Protein AF-A0AAV4FEW7-F1 (afdb_monomer_lite)

Radius of gyration: 31.4 Å; chains: 1; bounding box: 86×65×69 Å

pLDDT: mean 71.19, std 18.08, range [32.84, 97.75]

InterPro domains:
  IPR006202 Neurotransmitter-gated ion-channel ligand-binding domain [PF02931] (36-96)
  IPR036734 Neurotransmitter-gated ion-channel ligand-binding domain superfamily [G3DSA:2.70.170.10] (28-107)
  IPR036734 Neurotransmitter-gated ion-channel ligand-binding domain superfamily [SSF63712] (34-97)

Sequence (190 aa):
MTLIGQSPLVTVSCVVAVILLTAPQPGRAGTYQNATSLLDTLLTRSGYNAQVRPLLNQDDTLYVLLMFQLLSIVEVNDVTQSFTCNGFMVILWQDQVRCSGSSSSSSSSSSSRVVVVVIAVIVVVVLVVVVVVVVVVVVVGGGGGVVVIVVVVVVVVVLVVAVVVVVVVVVVVVVVAAVIILAVVVGGGK

Structure (mmCIF, N/CA/C/O backbone):
data_AF-A0AAV4FEW7-F1
#
_entry.id   AF-A0AAV4FEW7-F1
#
loop_
_atom_site.group_PDB
_atom_site.id
_atom_site.type_symbol
_atom_site.label_atom_id
_atom_site.label_alt_id
_atom_site.label_comp_id
_atom_site.label_asym_id
_atom_site.label_entity_id
_atom_site.label_seq_id
_atom_site.pdbx_PDB_ins_code
_atom_site.Cartn_x
_atom_site.Cartn_y
_atom_site.Cartn_z
_atom_site.occupancy
_atom_site.B_iso_or_equiv
_atom_site.auth_seq_id
_atom_site.auth_comp_id
_atom_site.auth_asym_id
_atom_site.auth_atom_id
_atom_site.pdbx_PDB_model_num
ATOM 1 N N . MET A 1 1 ? 25.446 -41.266 5.906 1.00 41.16 1 MET A N 1
ATOM 2 C CA . MET A 1 1 ? 24.793 -40.041 5.397 1.00 41.16 1 MET A CA 1
ATOM 3 C C . MET A 1 1 ? 25.842 -38.948 5.338 1.00 41.16 1 MET A C 1
ATOM 5 O O . MET A 1 1 ? 26.154 -38.333 6.346 1.00 41.16 1 MET A O 1
ATOM 9 N N . THR A 1 2 ? 26.486 -38.821 4.186 1.00 38.06 2 THR A N 1
ATOM 10 C CA . THR A 1 2 ? 27.597 -37.903 3.930 1.00 38.06 2 THR A CA 1
ATOM 11 C C . THR A 1 2 ? 27.022 -36.555 3.510 1.00 38.06 2 THR A C 1
ATOM 13 O O . THR A 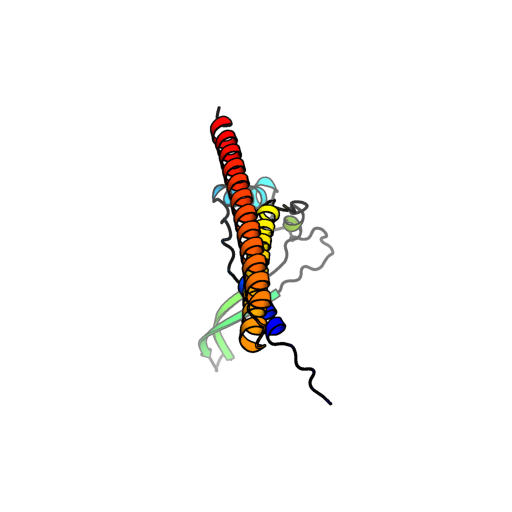1 2 ? 26.361 -36.457 2.480 1.00 38.06 2 THR A O 1
ATOM 16 N N . LEU A 1 3 ? 27.240 -35.528 4.333 1.00 43.75 3 LEU A N 1
ATOM 17 C CA . LEU A 1 3 ? 26.962 -34.137 3.986 1.00 43.75 3 LEU A CA 1
ATOM 18 C C . LEU A 1 3 ? 27.826 -33.767 2.775 1.00 43.75 3 LEU A C 1
ATOM 20 O O . LEU A 1 3 ? 29.051 -33.721 2.867 1.00 43.75 3 LEU A O 1
ATOM 24 N N . ILE A 1 4 ? 27.178 -33.566 1.629 1.00 48.66 4 ILE A N 1
ATOM 25 C CA . ILE A 1 4 ? 27.801 -33.072 0.401 1.00 48.66 4 ILE A CA 1
ATOM 26 C C . ILE A 1 4 ? 28.358 -31.680 0.709 1.00 48.66 4 ILE A C 1
ATOM 28 O O . ILE A 1 4 ? 27.603 -30.741 0.960 1.00 48.66 4 ILE A O 1
ATOM 32 N N . GLY A 1 5 ? 29.687 -31.568 0.725 1.00 50.75 5 GLY A N 1
ATOM 33 C CA . GLY A 1 5 ? 30.396 -30.308 0.893 1.00 50.75 5 GLY A CA 1
ATOM 34 C C . GLY A 1 5 ? 30.084 -29.377 -0.271 1.00 50.75 5 GLY A C 1
ATOM 35 O O . GLY A 1 5 ? 30.618 -29.541 -1.367 1.00 50.75 5 GLY A O 1
ATOM 36 N N . GLN A 1 6 ? 29.207 -28.400 -0.042 1.00 48.31 6 GLN A N 1
ATOM 37 C CA . GLN A 1 6 ? 29.047 -27.291 -0.969 1.00 48.31 6 GLN A CA 1
ATOM 38 C C . GLN A 1 6 ? 30.347 -26.487 -0.980 1.00 48.31 6 GLN A C 1
ATOM 40 O O . GLN A 1 6 ? 30.828 -26.031 0.057 1.00 48.31 6 GLN A O 1
ATOM 45 N N . SER A 1 7 ? 30.943 -26.353 -2.165 1.00 55.09 7 SER A N 1
ATOM 46 C CA . SER A 1 7 ? 32.153 -25.564 -2.373 1.00 55.09 7 SER A CA 1
ATOM 47 C C . SER A 1 7 ? 31.940 -24.128 -1.869 1.00 55.09 7 SER A C 1
ATOM 49 O O . SER A 1 7 ? 30.910 -23.537 -2.209 1.00 55.09 7 SER A O 1
ATOM 51 N N . PRO A 1 8 ? 32.903 -23.526 -1.145 1.00 55.97 8 PRO A N 1
ATOM 52 C CA . PRO A 1 8 ? 32.756 -22.202 -0.525 1.00 55.97 8 PRO A CA 1
ATOM 53 C C . PRO A 1 8 ? 32.402 -21.090 -1.528 1.00 55.97 8 PRO A C 1
ATOM 55 O O . PRO A 1 8 ? 31.798 -20.087 -1.162 1.00 55.97 8 PRO A O 1
ATOM 58 N N . LEU A 1 9 ? 32.707 -21.295 -2.812 1.00 49.81 9 LEU A N 1
ATOM 59 C CA . LEU A 1 9 ? 32.370 -20.385 -3.908 1.00 49.81 9 LEU A CA 1
ATOM 60 C C . LEU A 1 9 ? 30.858 -20.256 -4.160 1.00 49.81 9 LEU A C 1
ATOM 62 O O . LEU A 1 9 ? 30.388 -19.165 -4.476 1.00 49.81 9 LEU A O 1
ATOM 66 N N . VAL A 1 10 ? 30.086 -21.335 -3.988 1.00 54.25 10 VAL A N 1
ATOM 67 C CA . VAL A 1 10 ? 28.624 -21.313 -4.187 1.00 54.25 10 VAL A CA 1
ATOM 68 C C . VAL A 1 10 ? 27.961 -20.518 -3.066 1.00 54.25 10 VAL A C 1
ATOM 70 O O . VAL A 1 10 ? 27.115 -19.667 -3.328 1.00 54.25 10 VAL A O 1
ATOM 73 N N . THR A 1 11 ? 28.419 -20.705 -1.828 1.00 54.38 11 THR A N 1
ATOM 74 C CA . THR A 1 11 ? 27.907 -19.974 -0.665 1.00 54.38 11 THR A CA 1
ATOM 75 C C . THR A 1 11 ? 28.191 -18.476 -0.772 1.00 54.38 11 THR A C 1
ATOM 77 O O . THR A 1 11 ? 27.298 -17.666 -0.537 1.00 54.38 11 THR A O 1
ATOM 80 N N . VAL A 1 12 ? 29.398 -18.087 -1.200 1.00 56.03 12 VAL A N 1
ATOM 81 C CA . VAL A 1 12 ? 29.749 -16.669 -1.404 1.00 56.03 12 VAL A CA 1
ATOM 82 C C . VAL A 1 12 ? 28.927 -16.049 -2.540 1.00 56.03 12 VAL A C 1
ATOM 84 O O . VAL A 1 12 ? 28.421 -14.938 -2.388 1.00 56.03 12 VAL A O 1
ATOM 87 N N . SER A 1 13 ? 28.722 -16.772 -3.647 1.00 52.69 13 SER A N 1
ATOM 88 C CA . SER A 1 13 ? 27.898 -16.301 -4.769 1.00 52.69 13 SER A CA 1
ATOM 89 C C . SER A 1 13 ? 26.437 -16.070 -4.361 1.00 52.69 13 SER A C 1
ATOM 91 O O . SER A 1 13 ? 25.874 -15.019 -4.675 1.00 52.69 13 SER A O 1
ATOM 93 N N . CYS A 1 14 ? 25.845 -16.996 -3.598 1.00 50.97 14 CYS A N 1
ATOM 94 C CA . CYS A 1 14 ? 24.481 -16.850 -3.093 1.00 50.97 14 CYS A CA 1
ATOM 95 C C . CYS A 1 14 ? 24.344 -15.666 -2.126 1.00 50.97 14 CYS A C 1
ATOM 97 O O . CYS A 1 14 ? 23.388 -14.903 -2.236 1.00 50.97 14 CYS A O 1
ATOM 99 N N . VAL A 1 15 ? 25.306 -15.465 -1.220 1.00 53.97 15 VAL A N 1
ATOM 100 C CA . VAL A 1 15 ? 25.264 -14.356 -0.249 1.00 53.97 15 VAL A CA 1
ATOM 101 C C . VAL A 1 15 ? 25.373 -12.995 -0.946 1.00 53.97 15 VAL A C 1
ATOM 103 O O . VAL A 1 15 ? 24.609 -12.086 -0.629 1.00 53.97 15 VAL A O 1
ATOM 106 N N . VAL A 1 16 ? 26.243 -12.855 -1.951 1.00 58.56 16 VAL A N 1
ATOM 107 C CA . VAL A 1 16 ? 26.376 -11.607 -2.728 1.00 58.56 16 VAL A CA 1
ATOM 108 C C . VAL A 1 16 ? 25.113 -11.308 -3.548 1.00 58.56 16 VAL A C 1
ATOM 110 O O . VAL A 1 16 ? 24.673 -10.158 -3.595 1.00 58.56 16 VAL A O 1
ATOM 113 N N . ALA A 1 17 ? 24.491 -12.328 -4.150 1.00 56.34 17 ALA A N 1
ATOM 114 C CA . ALA A 1 17 ? 23.248 -12.168 -4.908 1.00 56.34 17 ALA A CA 1
ATOM 115 C C . ALA A 1 17 ? 22.077 -11.712 -4.020 1.00 56.34 17 ALA A C 1
ATOM 117 O O . ALA A 1 17 ? 21.317 -10.828 -4.413 1.00 56.34 17 ALA A O 1
ATOM 118 N N . VAL A 1 18 ? 21.963 -12.262 -2.806 1.00 58.09 18 VAL A N 1
ATOM 119 C CA . VAL A 1 18 ? 20.934 -11.859 -1.835 1.00 58.09 18 VAL A CA 1
ATOM 120 C C . VAL A 1 18 ? 21.145 -10.407 -1.394 1.00 58.09 18 VAL A C 1
ATOM 122 O O . VAL A 1 18 ? 20.192 -9.633 -1.410 1.00 58.09 18 VAL A O 1
ATOM 125 N N . ILE A 1 19 ? 22.385 -9.997 -1.102 1.00 55.28 19 ILE A N 1
ATOM 126 C CA . ILE A 1 19 ? 22.697 -8.620 -0.679 1.00 55.28 19 ILE A CA 1
ATOM 127 C C . ILE A 1 19 ? 22.342 -7.597 -1.774 1.00 55.28 19 ILE A C 1
ATOM 129 O O . ILE A 1 19 ? 21.734 -6.569 -1.475 1.00 55.28 19 ILE A O 1
ATOM 133 N N . LEU A 1 20 ? 22.648 -7.889 -3.045 1.00 53.94 20 LEU A N 1
ATOM 134 C CA . LEU A 1 20 ? 22.347 -6.995 -4.174 1.00 53.94 20 LEU A CA 1
ATOM 135 C C . LEU A 1 20 ? 20.850 -6.922 -4.515 1.00 53.94 20 LEU A C 1
ATOM 137 O O . LEU A 1 20 ? 20.385 -5.873 -4.958 1.00 53.94 20 LEU A O 1
ATOM 141 N N . LEU A 1 21 ? 20.089 -7.995 -4.284 1.00 54.00 21 LEU A N 1
ATOM 142 C CA . LEU A 1 21 ? 18.631 -8.014 -4.475 1.00 54.00 21 LEU A CA 1
ATOM 143 C C . LEU A 1 21 ? 17.871 -7.307 -3.344 1.00 54.00 21 LEU A C 1
ATOM 145 O O . LEU A 1 21 ? 16.757 -6.838 -3.561 1.00 54.00 21 LEU A O 1
ATOM 149 N N . THR A 1 22 ? 18.468 -7.205 -2.154 1.00 51.12 22 THR A N 1
ATOM 150 C CA . THR A 1 22 ? 17.888 -6.479 -1.010 1.00 51.12 22 THR A CA 1
ATOM 151 C C . THR A 1 22 ? 18.305 -5.013 -0.928 1.00 51.12 22 THR A C 1
ATOM 153 O O . THR A 1 22 ? 17.846 -4.299 -0.037 1.00 51.12 22 THR A O 1
ATOM 156 N N . ALA A 1 23 ? 19.171 -4.541 -1.832 1.00 58.19 23 ALA A N 1
ATOM 157 C CA . ALA A 1 23 ? 19.574 -3.143 -1.845 1.00 58.19 23 ALA A CA 1
ATOM 158 C C . ALA A 1 23 ? 18.352 -2.262 -2.178 1.00 58.19 23 ALA A C 1
ATOM 160 O O . ALA A 1 23 ? 17.722 -2.466 -3.222 1.00 58.19 23 ALA A O 1
ATOM 161 N N . PRO A 1 24 ? 17.992 -1.290 -1.319 1.00 55.41 24 PRO A N 1
ATOM 162 C CA . PRO A 1 24 ? 16.843 -0.429 -1.557 1.00 55.41 24 PRO A CA 1
ATOM 163 C C . PRO A 1 24 ? 17.063 0.346 -2.856 1.00 55.41 24 PRO A C 1
ATOM 165 O O . PRO A 1 24 ? 17.982 1.158 -2.967 1.00 55.41 24 PRO A O 1
ATOM 168 N N . GLN A 1 25 ? 16.235 0.075 -3.866 1.00 61.53 25 GLN A N 1
ATOM 169 C CA . GLN A 1 25 ? 16.300 0.828 -5.112 1.00 61.53 25 GLN A CA 1
ATOM 170 C C . GLN A 1 25 ? 15.731 2.231 -4.877 1.00 61.53 25 GLN A C 1
ATOM 172 O O . GLN A 1 25 ? 14.689 2.356 -4.228 1.00 61.53 25 GLN A O 1
ATOM 177 N N . PRO A 1 26 ? 16.373 3.294 -5.393 1.00 58.69 26 PRO A N 1
ATOM 178 C CA . PRO A 1 26 ? 15.820 4.636 -5.312 1.00 58.69 26 PRO A CA 1
ATOM 179 C C . PRO A 1 26 ? 14.518 4.687 -6.120 1.00 58.69 26 PRO A C 1
ATOM 181 O O . PRO A 1 26 ? 14.518 4.792 -7.347 1.00 58.69 26 PRO A O 1
ATOM 184 N N . GLY A 1 27 ? 13.391 4.581 -5.419 1.00 61.84 27 GLY A N 1
ATOM 185 C CA . GLY A 1 27 ? 12.069 4.785 -5.989 1.00 61.84 27 GLY A CA 1
ATOM 186 C C . GLY A 1 27 ? 11.891 6.259 -6.334 1.00 61.84 27 GLY A C 1
ATOM 187 O O . GLY A 1 27 ? 12.059 7.133 -5.484 1.00 61.84 27 GLY A O 1
ATOM 188 N N . ARG A 1 28 ? 11.560 6.558 -7.590 1.00 72.62 28 ARG A N 1
ATOM 189 C CA . ARG A 1 28 ? 11.234 7.923 -8.005 1.00 72.62 28 ARG A CA 1
ATOM 190 C C . ARG A 1 28 ? 9.828 8.250 -7.500 1.00 72.62 28 ARG A C 1
ATOM 192 O O . ARG A 1 28 ? 8.868 7.604 -7.910 1.00 72.62 28 ARG A O 1
ATOM 199 N N . ALA A 1 29 ? 9.713 9.222 -6.600 1.00 77.56 29 ALA A N 1
ATOM 200 C CA . ALA A 1 29 ? 8.417 9.672 -6.104 1.00 77.56 29 ALA A CA 1
ATOM 201 C C . ALA A 1 29 ? 7.559 10.250 -7.248 1.00 77.56 29 ALA A C 1
ATOM 203 O O . ALA A 1 29 ? 8.082 10.860 -8.185 1.00 77.56 29 ALA A O 1
ATOM 204 N N . GLY A 1 30 ? 6.239 10.059 -7.166 1.00 78.62 30 GLY A N 1
ATOM 205 C CA . GLY A 1 30 ? 5.287 10.712 -8.066 1.00 78.62 30 GLY A CA 1
ATOM 206 C C . GLY A 1 30 ? 5.271 12.231 -7.864 1.00 78.62 30 GLY A C 1
ATOM 207 O O . GLY A 1 30 ? 5.577 12.727 -6.780 1.00 78.62 30 GLY A O 1
ATOM 208 N N . THR A 1 31 ? 4.921 12.986 -8.907 1.00 92.69 31 THR A N 1
ATOM 209 C CA . THR A 1 31 ? 4.758 14.443 -8.806 1.00 92.69 31 THR A CA 1
ATOM 210 C C . THR A 1 31 ? 3.425 14.796 -8.148 1.00 92.69 31 THR A C 1
ATOM 212 O O . THR A 1 31 ? 2.440 14.064 -8.272 1.00 92.69 31 THR A O 1
ATOM 215 N N . TYR A 1 32 ? 3.368 15.956 -7.490 1.00 91.81 32 TYR A N 1
ATOM 216 C CA . TYR A 1 32 ? 2.134 16.476 -6.896 1.00 91.81 32 TYR A CA 1
ATOM 217 C C . TYR A 1 32 ? 1.007 16.600 -7.932 1.00 91.81 32 TYR A C 1
ATOM 219 O O . TYR A 1 32 ? -0.120 16.191 -7.680 1.00 91.81 32 TYR A O 1
ATOM 227 N N . GLN A 1 33 ? 1.327 17.079 -9.137 1.00 93.00 33 GLN A N 1
ATOM 228 C CA . GLN A 1 33 ? 0.369 17.225 -10.233 1.00 93.00 33 GLN A CA 1
ATOM 229 C C . GLN A 1 33 ? -0.268 15.887 -10.628 1.00 93.00 33 GLN A C 1
ATOM 231 O O . GLN A 1 33 ? -1.466 15.852 -10.901 1.00 93.00 33 GLN A O 1
ATOM 236 N N . ASN A 1 34 ? 0.501 14.792 -10.612 1.00 89.44 34 ASN A N 1
ATOM 237 C CA . ASN A 1 34 ? -0.020 13.458 -10.905 1.00 89.44 34 ASN A CA 1
ATOM 238 C C . ASN A 1 34 ? -0.937 12.944 -9.789 1.00 89.44 34 ASN A C 1
ATOM 240 O O . ASN A 1 34 ? -1.949 12.309 -10.072 1.00 89.44 34 ASN A O 1
ATOM 244 N N . ALA A 1 35 ? -0.612 13.224 -8.524 1.00 88.81 35 ALA A N 1
ATOM 245 C CA . ALA A 1 35 ? -1.479 12.858 -7.405 1.00 88.81 35 ALA A CA 1
ATOM 246 C C . ALA A 1 35 ? -2.810 13.628 -7.455 1.00 88.81 35 ALA A C 1
ATOM 248 O O . ALA A 1 35 ? -3.876 13.034 -7.303 1.00 88.81 35 ALA A O 1
ATOM 249 N N . THR A 1 36 ? -2.758 14.932 -7.740 1.00 93.00 36 THR A N 1
ATOM 250 C CA . THR A 1 36 ? -3.949 15.783 -7.852 1.00 93.00 36 THR A CA 1
ATOM 251 C C . THR A 1 36 ? -4.819 15.393 -9.043 1.00 93.00 36 THR A C 1
ATOM 253 O O . THR A 1 36 ? -6.039 15.321 -8.907 1.00 93.00 36 THR A O 1
ATOM 256 N N . SER A 1 37 ? -4.222 15.095 -10.202 1.00 91.25 37 SER A N 1
ATOM 257 C CA . SER A 1 37 ? -4.984 14.668 -11.381 1.00 91.25 37 SER A CA 1
ATOM 258 C C . SER A 1 37 ? -5.634 13.299 -11.184 1.00 91.25 37 SER A C 1
ATOM 260 O O . SER A 1 37 ? -6.777 13.104 -11.604 1.00 91.25 37 SER A O 1
ATOM 262 N N . LEU A 1 38 ? -4.955 12.373 -10.498 1.00 88.19 38 LEU A N 1
ATOM 263 C CA . LEU A 1 38 ? -5.524 11.082 -10.124 1.00 88.19 38 LEU A CA 1
ATOM 264 C C . LEU A 1 38 ? -6.715 11.271 -9.180 1.00 88.19 38 LEU A C 1
ATOM 266 O O . LEU A 1 38 ? -7.782 10.717 -9.432 1.00 88.19 38 LEU A O 1
ATOM 270 N N . LEU A 1 39 ? -6.563 12.086 -8.134 1.00 90.25 39 LEU A N 1
ATOM 271 C CA . LEU A 1 39 ? -7.637 12.357 -7.180 1.00 90.25 39 LEU A CA 1
ATOM 272 C C . LEU A 1 39 ? -8.863 12.987 -7.859 1.00 90.25 39 LEU A C 1
ATOM 274 O O . LEU A 1 39 ? -9.978 12.516 -7.642 1.00 90.25 39 LEU A O 1
ATOM 278 N N . ASP A 1 40 ? -8.662 13.995 -8.714 1.00 91.62 40 ASP A N 1
ATOM 279 C CA . ASP A 1 40 ? -9.745 14.655 -9.461 1.00 91.62 40 ASP A CA 1
ATOM 280 C C . ASP A 1 40 ? -10.459 13.683 -10.411 1.00 91.62 40 ASP A C 1
ATOM 282 O O . ASP A 1 40 ? -11.689 13.657 -10.507 1.00 91.62 40 ASP A O 1
ATOM 286 N N . THR A 1 41 ? -9.689 12.824 -11.081 1.00 88.62 41 THR A N 1
ATOM 287 C CA . THR A 1 41 ? -10.241 11.799 -11.973 1.00 88.62 41 THR A CA 1
ATOM 288 C C . THR A 1 41 ? -11.087 10.795 -11.195 1.00 88.62 41 THR A C 1
ATOM 290 O O . THR A 1 41 ? -12.202 10.463 -11.606 1.00 88.62 41 THR A O 1
ATOM 293 N N . LEU A 1 42 ? -10.582 10.331 -10.051 1.00 87.00 42 LEU A N 1
ATOM 294 C CA . LEU A 1 42 ? -11.248 9.315 -9.253 1.00 87.00 42 LEU A CA 1
ATOM 295 C C . LEU A 1 42 ? -12.461 9.867 -8.509 1.00 87.00 42 LEU A C 1
ATOM 297 O O . LEU A 1 42 ? -13.475 9.189 -8.511 1.00 87.00 42 LEU A O 1
ATOM 301 N N . LEU A 1 43 ? -12.422 11.054 -7.909 1.00 87.31 43 LEU A N 1
ATOM 302 C CA . LEU A 1 43 ? -13.537 11.537 -7.083 1.00 87.31 43 LEU A CA 1
ATOM 303 C C . LEU A 1 43 ? -14.532 12.408 -7.854 1.00 87.31 43 LEU A C 1
ATOM 305 O O . LEU A 1 43 ? -15.737 12.229 -7.690 1.00 87.31 43 LEU A O 1
ATOM 309 N N . THR A 1 44 ? -14.049 13.307 -8.711 1.00 85.69 44 THR A N 1
ATOM 310 C CA . THR A 1 44 ? -14.896 14.306 -9.376 1.00 85.69 44 THR A CA 1
ATOM 311 C C . THR A 1 44 ? -15.393 13.802 -10.726 1.00 85.69 44 THR A C 1
ATOM 313 O O . THR A 1 44 ? -16.596 13.722 -10.967 1.00 85.69 44 THR A O 1
ATOM 316 N N . ARG A 1 45 ? -14.473 13.433 -11.626 1.00 81.56 45 ARG A N 1
ATOM 317 C CA . ARG A 1 45 ? -14.814 13.171 -13.038 1.00 81.56 45 ARG A CA 1
ATOM 318 C C . ARG A 1 45 ? -15.516 11.843 -13.264 1.00 81.56 45 ARG A C 1
ATOM 320 O O . ARG A 1 45 ? -16.312 11.736 -14.188 1.00 81.56 45 ARG A O 1
ATOM 327 N N . SER A 1 46 ? -15.230 10.844 -12.432 1.00 80.81 46 SER A N 1
ATOM 328 C CA . SER A 1 46 ? -15.890 9.537 -12.529 1.00 80.81 46 SER A CA 1
ATOM 329 C C . SER A 1 46 ? -17.333 9.534 -12.007 1.00 80.81 46 SER A C 1
ATOM 331 O O . SER A 1 46 ? -18.013 8.523 -12.145 1.00 80.81 46 SER A O 1
ATOM 333 N N . GLY A 1 47 ? -17.806 10.639 -11.410 1.00 85.50 47 GLY A N 1
ATOM 334 C CA . GLY A 1 47 ? -19.148 10.716 -10.831 1.00 85.50 47 GLY A CA 1
ATOM 335 C C . GLY A 1 47 ? -19.306 9.825 -9.600 1.00 85.50 47 GLY A C 1
ATOM 336 O O . GLY A 1 47 ? -20.302 9.116 -9.475 1.00 85.50 47 GLY A O 1
ATOM 337 N N . TYR A 1 48 ? -18.313 9.817 -8.702 1.00 88.19 48 TYR A N 1
ATOM 338 C CA . TYR A 1 48 ? -18.387 8.982 -7.509 1.00 88.19 48 TYR A CA 1
ATOM 339 C C . TYR A 1 48 ? -19.595 9.329 -6.649 1.00 88.19 48 TYR A C 1
ATOM 341 O O . TYR A 1 48 ? -19.767 10.482 -6.258 1.00 88.19 48 TYR A O 1
ATOM 349 N N . ASN A 1 49 ? -20.357 8.315 -6.251 1.00 91.25 49 ASN A N 1
ATOM 350 C CA . ASN A 1 49 ? -21.385 8.477 -5.242 1.00 91.25 49 ASN A CA 1
ATOM 351 C C . ASN A 1 49 ? -21.035 7.655 -3.999 1.00 91.25 49 ASN A C 1
ATOM 353 O O . ASN A 1 49 ? -21.173 6.436 -3.997 1.00 91.25 49 ASN A O 1
ATOM 357 N N . ALA A 1 50 ? -20.616 8.338 -2.932 1.00 90.31 50 ALA A N 1
ATOM 358 C CA . ALA A 1 50 ? -20.264 7.710 -1.659 1.00 90.31 50 ALA A CA 1
ATOM 359 C C . ALA A 1 50 ? -21.462 7.072 -0.927 1.00 90.31 50 ALA A C 1
ATOM 361 O O . ALA A 1 50 ? -21.264 6.328 0.029 1.00 90.31 50 ALA A O 1
ATOM 362 N N . GLN A 1 51 ? -22.697 7.359 -1.352 1.00 93.38 51 GLN A N 1
ATOM 363 C CA . GLN A 1 51 ? -23.909 6.742 -0.804 1.00 93.38 51 GLN A CA 1
ATOM 364 C C . GLN A 1 51 ? -24.240 5.403 -1.473 1.00 93.38 51 GLN A C 1
ATOM 366 O O . GLN A 1 51 ? -25.079 4.658 -0.971 1.00 93.38 51 GLN A O 1
ATOM 371 N N . VAL A 1 52 ? -23.606 5.098 -2.609 1.00 91.56 52 VAL A N 1
ATOM 372 C CA . VAL A 1 52 ? -23.828 3.856 -3.348 1.00 91.56 52 VAL A CA 1
ATOM 373 C C . VAL A 1 52 ? -22.753 2.849 -2.967 1.00 91.56 52 VAL A C 1
ATOM 375 O O . VAL A 1 52 ? -21.570 3.171 -2.865 1.00 91.56 52 VAL A O 1
ATOM 378 N N . ARG A 1 53 ? -23.169 1.599 -2.764 1.00 92.75 53 ARG A N 1
ATOM 379 C CA . ARG A 1 53 ? -22.265 0.501 -2.429 1.00 92.75 53 ARG A CA 1
ATOM 380 C C . ARG A 1 53 ? -21.262 0.262 -3.571 1.00 92.75 53 ARG A C 1
ATOM 382 O O . ARG A 1 53 ? -21.701 0.071 -4.708 1.00 92.75 53 ARG A O 1
ATOM 389 N N . PRO A 1 54 ? -19.946 0.198 -3.289 1.00 91.50 54 PRO A N 1
ATOM 390 C CA . PRO A 1 54 ? -18.893 0.178 -4.308 1.00 91.50 54 PRO A CA 1
ATOM 391 C C . PRO A 1 54 ? -18.641 -1.224 -4.899 1.00 91.50 54 PRO A C 1
ATOM 393 O O . PRO A 1 54 ? -17.505 -1.700 -4.972 1.00 91.50 54 PRO A O 1
ATOM 396 N N . LEU A 1 55 ? -19.712 -1.900 -5.316 1.00 91.69 55 LEU A N 1
ATOM 397 C CA . LEU A 1 55 ? -19.671 -3.161 -6.054 1.00 91.69 55 LEU A CA 1
ATOM 398 C C . LEU A 1 55 ? -20.217 -2.949 -7.465 1.00 91.69 55 LEU A C 1
ATOM 400 O O . LEU A 1 55 ? -21.170 -2.192 -7.661 1.00 91.69 55 LEU A O 1
ATOM 404 N N . LEU A 1 56 ? -19.633 -3.643 -8.442 1.00 90.38 56 LEU A N 1
ATOM 405 C CA . LEU A 1 56 ? -20.154 -3.630 -9.813 1.00 90.38 56 LEU A CA 1
ATOM 406 C C . LEU A 1 56 ? -21.498 -4.367 -9.897 1.00 90.38 56 LEU A C 1
ATOM 408 O O . LEU A 1 56 ? -22.405 -3.911 -10.587 1.00 90.38 56 LEU A O 1
ATOM 412 N N . ASN A 1 57 ? -21.630 -5.467 -9.153 1.00 92.06 57 ASN A N 1
ATOM 413 C CA . ASN A 1 57 ? -22.875 -6.200 -8.974 1.00 92.06 57 ASN A CA 1
ATOM 414 C C . ASN A 1 57 ? -23.429 -5.961 -7.562 1.00 92.06 57 ASN A C 1
ATOM 416 O O . ASN A 1 57 ? -22.742 -6.188 -6.567 1.00 92.06 57 ASN A O 1
ATOM 420 N N . GLN A 1 58 ? -24.675 -5.500 -7.465 1.00 91.75 58 GLN A N 1
ATOM 421 C CA . GLN A 1 58 ? -25.297 -5.173 -6.179 1.00 91.75 58 GLN A CA 1
ATOM 422 C C . GLN A 1 58 ? -25.789 -6.411 -5.416 1.00 91.75 58 GLN A C 1
ATOM 424 O O . GLN A 1 58 ? -25.945 -6.331 -4.194 1.00 91.75 58 GLN A O 1
ATOM 429 N N . ASP A 1 59 ? -25.947 -7.544 -6.105 1.00 95.69 59 ASP A N 1
ATOM 430 C CA . ASP A 1 59 ? -26.335 -8.825 -5.501 1.00 95.69 59 ASP A CA 1
ATOM 431 C C . ASP A 1 59 ? -25.184 -9.483 -4.716 1.00 95.69 59 ASP A C 1
ATOM 433 O O . ASP A 1 59 ? -25.411 -10.341 -3.861 1.00 95.69 59 ASP A O 1
ATOM 437 N N . ASP A 1 60 ? -23.939 -9.056 -4.954 1.00 94.62 60 ASP A N 1
ATOM 438 C CA . ASP A 1 60 ? -22.757 -9.628 -4.309 1.00 94.62 60 ASP A CA 1
ATOM 439 C C . ASP A 1 60 ? -22.561 -9.108 -2.876 1.00 94.62 60 ASP A C 1
ATOM 441 O O . ASP A 1 60 ? -23.023 -8.031 -2.488 1.00 94.62 60 ASP A O 1
ATOM 445 N N . THR A 1 61 ? -21.824 -9.858 -2.052 1.00 94.38 61 THR A N 1
ATOM 446 C CA . THR A 1 61 ? -21.493 -9.465 -0.670 1.00 94.38 61 THR A CA 1
ATOM 447 C C . THR A 1 61 ? -20.198 -8.644 -0.615 1.00 94.38 61 THR A C 1
ATOM 449 O O . THR A 1 61 ? -19.179 -9.030 -1.177 1.00 94.38 61 THR A O 1
ATOM 452 N N . LEU A 1 62 ? -20.227 -7.506 0.085 1.00 93.81 62 LEU A N 1
ATOM 453 C CA . LEU A 1 62 ? -19.080 -6.646 0.341 1.00 93.81 62 LEU A CA 1
ATOM 454 C C . LEU A 1 62 ? -18.442 -7.107 1.646 1.00 93.81 62 LEU A C 1
ATOM 456 O O . LEU A 1 62 ? -19.032 -6.980 2.719 1.00 93.81 62 LEU A O 1
ATOM 460 N N . TYR A 1 63 ? -17.235 -7.641 1.540 1.00 93.81 63 TYR A N 1
ATOM 461 C CA . TYR A 1 63 ? -16.462 -8.057 2.696 1.00 93.81 63 TYR A CA 1
ATOM 462 C C . TYR A 1 63 ? -15.783 -6.841 3.327 1.00 93.81 63 TYR A C 1
ATOM 464 O O . TYR A 1 63 ? -15.022 -6.129 2.669 1.00 93.81 63 TYR A O 1
ATOM 472 N N . VAL A 1 64 ? -16.064 -6.620 4.611 1.00 93.31 64 VAL A N 1
ATOM 473 C CA . VAL A 1 64 ? -15.438 -5.578 5.428 1.00 93.31 64 VAL A CA 1
ATOM 474 C C . VAL A 1 64 ? -14.593 -6.256 6.492 1.00 93.31 64 VAL A C 1
ATOM 476 O O . VAL A 1 64 ? -15.110 -7.014 7.312 1.00 93.31 64 VAL A O 1
ATOM 479 N N . LEU A 1 65 ? -13.294 -5.982 6.481 1.00 94.06 65 LEU A N 1
ATOM 480 C CA . LEU A 1 65 ? -12.392 -6.388 7.543 1.00 94.06 65 LEU A CA 1
ATOM 481 C C . LEU A 1 65 ? -12.381 -5.296 8.611 1.00 94.06 65 LEU A C 1
ATOM 483 O O . LEU A 1 65 ? -12.024 -4.150 8.336 1.00 94.06 65 LEU A O 1
ATOM 487 N N . LEU A 1 66 ? -12.767 -5.669 9.827 1.00 94.06 66 LEU A N 1
ATOM 488 C CA . LEU A 1 66 ? -12.741 -4.791 10.989 1.00 94.06 66 LEU A CA 1
ATOM 489 C C . LEU A 1 66 ? -11.679 -5.289 11.962 1.00 94.06 66 LEU A C 1
ATOM 491 O O . LEU A 1 66 ? -11.683 -6.451 12.366 1.00 94.06 66 LEU A O 1
ATOM 495 N N . MET A 1 67 ? -10.775 -4.394 12.340 1.00 92.94 67 MET A N 1
ATOM 496 C CA . MET A 1 67 ? -9.748 -4.646 13.342 1.00 92.94 67 MET A CA 1
ATOM 497 C C . MET A 1 67 ? -9.803 -3.537 14.384 1.00 92.94 67 MET A C 1
ATOM 499 O O . MET A 1 67 ? -9.909 -2.359 14.045 1.00 92.94 67 MET A O 1
ATOM 503 N N . PHE A 1 68 ? -9.719 -3.908 15.655 1.00 91.12 68 PHE A N 1
ATOM 504 C CA . PHE A 1 68 ? -9.648 -2.956 16.754 1.00 91.12 68 PHE A CA 1
ATOM 505 C C . PHE A 1 68 ? -8.361 -3.185 17.538 1.00 91.12 68 PHE A C 1
ATOM 507 O O . PHE A 1 68 ? -8.116 -4.283 18.034 1.00 91.12 68 PHE A O 1
ATOM 514 N N . GLN A 1 69 ? -7.546 -2.141 17.643 1.00 91.19 69 GLN A N 1
ATOM 515 C CA . GLN A 1 69 ? -6.332 -2.126 18.443 1.00 91.19 69 GLN A CA 1
ATOM 516 C C . GLN A 1 69 ? -6.588 -1.272 19.682 1.00 91.19 69 GLN A C 1
ATOM 518 O O . GLN A 1 69 ? -6.639 -0.044 19.597 1.00 91.19 69 GLN A O 1
ATOM 523 N N . LEU A 1 70 ? -6.731 -1.919 20.836 1.00 93.88 70 LEU A N 1
ATOM 524 C CA . LEU A 1 70 ? -6.849 -1.223 22.111 1.00 93.88 70 LEU A CA 1
ATOM 525 C C . LEU A 1 70 ? -5.517 -0.539 22.455 1.00 93.88 70 LEU A C 1
ATOM 527 O O . LEU A 1 70 ? -4.457 -1.162 22.379 1.00 93.88 70 LEU A O 1
ATOM 531 N N . LEU A 1 71 ? -5.580 0.742 22.819 1.00 92.38 71 LEU A N 1
ATOM 532 C CA . LEU A 1 71 ? -4.432 1.530 23.276 1.00 92.38 71 LEU A CA 1
ATOM 533 C C . LEU A 1 71 ? -4.411 1.642 24.796 1.00 92.38 71 LEU A C 1
ATOM 535 O O . LEU A 1 71 ? -3.385 1.389 25.419 1.00 92.38 71 LEU A O 1
ATOM 539 N N . SER A 1 72 ? -5.537 2.034 25.394 1.00 91.88 72 SER A N 1
ATOM 540 C CA . SER A 1 72 ? -5.651 2.174 26.844 1.00 91.88 72 SER A CA 1
ATOM 541 C C . SER A 1 72 ? -7.084 1.992 27.319 1.00 91.88 72 SER A C 1
ATOM 543 O O . SER A 1 72 ? -8.036 2.309 26.610 1.00 91.88 72 SER A O 1
ATOM 545 N N . ILE A 1 73 ? -7.235 1.496 28.544 1.00 95.69 73 ILE A N 1
ATOM 546 C CA . ILE A 1 73 ? -8.509 1.481 29.265 1.00 95.69 73 ILE A CA 1
ATOM 547 C C . ILE A 1 73 ? -8.494 2.700 30.181 1.00 95.69 73 ILE A C 1
ATOM 549 O O . ILE A 1 73 ? -7.600 2.843 31.012 1.00 95.69 73 ILE A O 1
ATOM 553 N N . VAL A 1 74 ? -9.443 3.605 29.964 1.00 95.50 74 VAL A N 1
ATOM 554 C CA . VAL A 1 74 ? -9.574 4.868 30.698 1.00 95.50 74 VAL A CA 1
ATOM 555 C C . VAL A 1 74 ? -10.273 4.632 32.028 1.00 95.50 74 VAL A C 1
ATOM 557 O O . VAL A 1 74 ? -9.856 5.162 33.051 1.00 95.50 74 VAL A O 1
ATOM 560 N N . GLU A 1 75 ? -11.332 3.828 32.008 1.00 96.00 75 GLU A N 1
ATOM 561 C CA . GLU A 1 75 ? -12.191 3.605 33.164 1.00 96.00 75 GLU A CA 1
ATOM 562 C C . GLU A 1 75 ? -12.803 2.210 33.087 1.00 96.00 75 GLU A C 1
ATOM 564 O O . GLU A 1 75 ? -13.180 1.764 32.003 1.00 96.00 75 GLU A O 1
ATOM 569 N N . VAL A 1 76 ? -12.928 1.548 34.236 1.00 97.69 76 VAL A N 1
ATOM 570 C CA . VAL A 1 76 ? -13.730 0.335 34.417 1.00 97.69 76 VAL A CA 1
ATOM 571 C C . VAL A 1 76 ? -14.706 0.616 35.553 1.00 97.69 76 VAL A C 1
ATOM 573 O O . VAL A 1 76 ? -14.292 1.002 36.644 1.00 97.69 76 VAL A O 1
ATOM 576 N N . ASN A 1 77 ? -15.997 0.450 35.286 1.00 95.56 77 ASN A N 1
ATOM 577 C CA . ASN A 1 77 ? -17.070 0.626 36.250 1.00 95.56 77 ASN A CA 1
ATOM 578 C C . ASN A 1 77 ? -17.736 -0.727 36.509 1.00 95.56 77 ASN A C 1
ATOM 580 O O . ASN A 1 77 ? -18.499 -1.233 35.683 1.00 95.56 77 ASN A O 1
ATOM 584 N N . ASP A 1 78 ? -17.449 -1.299 37.676 1.00 97.00 78 ASP A N 1
ATOM 585 C CA . ASP A 1 78 ? -17.930 -2.628 38.058 1.00 97.00 78 ASP A CA 1
ATOM 586 C C . ASP A 1 78 ? -19.417 -2.642 38.446 1.00 97.00 78 ASP A C 1
ATOM 588 O O . ASP A 1 78 ? -20.069 -3.679 38.337 1.00 97.00 78 ASP A O 1
ATOM 592 N N . VAL A 1 79 ? -19.984 -1.498 38.853 1.00 97.75 79 VAL A N 1
ATOM 593 C CA . VAL A 1 79 ? -21.412 -1.392 39.206 1.00 97.75 7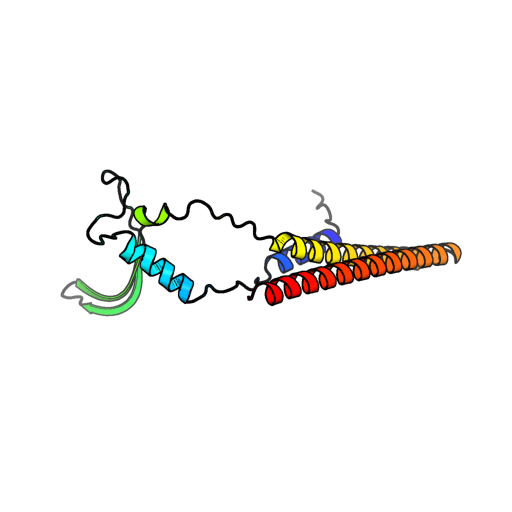9 VAL A CA 1
ATOM 594 C C . VAL A 1 79 ? -22.276 -1.453 37.948 1.00 97.75 79 VAL A C 1
ATOM 596 O O . VAL A 1 79 ? -23.303 -2.129 37.938 1.00 97.75 79 VAL A O 1
ATOM 599 N N . THR A 1 80 ? -21.857 -0.779 36.874 1.00 97.62 80 THR A N 1
ATOM 600 C CA . THR A 1 80 ? -22.558 -0.788 35.577 1.00 97.62 80 THR A CA 1
ATOM 601 C C . THR A 1 80 ? -22.025 -1.838 34.604 1.00 97.62 80 THR A C 1
ATOM 603 O O . THR A 1 80 ? -22.555 -1.954 33.501 1.00 97.62 80 THR A O 1
ATOM 606 N N . GLN A 1 81 ? -20.994 -2.597 34.995 1.00 96.12 81 GLN A N 1
ATOM 607 C CA . GLN A 1 81 ? -20.295 -3.579 34.156 1.00 96.12 81 GLN A CA 1
ATOM 608 C C . GLN A 1 81 ? -19.862 -3.008 32.795 1.00 96.12 81 GLN A C 1
ATOM 610 O O . GLN A 1 81 ? -20.029 -3.635 31.748 1.00 96.12 81 GLN A O 1
ATOM 615 N N . SER A 1 82 ? -19.302 -1.799 32.799 1.00 95.94 82 SER A N 1
ATOM 616 C CA . SER A 1 82 ? -18.871 -1.098 31.586 1.00 95.94 82 SER A CA 1
ATOM 617 C C . SER A 1 82 ? -17.432 -0.628 31.707 1.00 95.94 82 SER A C 1
ATOM 619 O O . SER A 1 82 ? -17.001 -0.240 32.788 1.00 95.94 82 SER A O 1
ATOM 621 N N . PHE A 1 83 ? -16.702 -0.579 30.595 1.00 95.50 83 PHE A N 1
ATOM 622 C CA . PHE A 1 83 ? -15.397 0.070 30.554 1.00 95.50 83 PHE A CA 1
ATOM 623 C C . PHE A 1 83 ? -15.285 1.004 29.353 1.00 95.50 83 PHE A C 1
ATOM 625 O O . PHE A 1 83 ? -15.840 0.745 28.284 1.00 95.50 83 PHE A O 1
ATOM 632 N N . THR A 1 84 ? -14.542 2.085 29.540 1.00 95.69 84 THR A N 1
ATOM 633 C CA . THR A 1 84 ? -14.225 3.068 28.506 1.00 95.69 84 THR A CA 1
ATOM 634 C C . THR A 1 84 ? -12.787 2.841 28.076 1.00 95.69 84 THR A C 1
ATOM 636 O O . THR A 1 84 ? -11.885 2.795 28.914 1.00 95.69 84 THR A O 1
ATOM 639 N N . CYS A 1 85 ? -12.542 2.701 26.776 1.00 96.75 85 CYS A N 1
ATOM 640 C CA . CYS A 1 85 ? -11.197 2.528 26.241 1.00 96.75 85 CYS A CA 1
ATOM 641 C C . CYS A 1 85 ? -10.938 3.442 25.046 1.00 96.75 85 CYS A C 1
ATOM 643 O O . CYS A 1 85 ? -11.850 3.819 24.312 1.00 96.75 85 CYS A O 1
ATOM 645 N N . ASN A 1 86 ? -9.666 3.769 24.857 1.00 93.94 86 ASN A N 1
ATOM 646 C CA . ASN A 1 86 ? -9.156 4.373 23.642 1.00 93.94 86 ASN A CA 1
ATOM 647 C C . ASN A 1 86 ? -8.534 3.280 22.779 1.00 93.94 86 ASN A C 1
ATOM 649 O O . ASN A 1 86 ? -7.840 2.388 23.277 1.00 93.94 86 ASN A O 1
ATOM 653 N N . GLY A 1 87 ? -8.733 3.374 21.472 1.00 92.06 87 GLY A N 1
ATOM 654 C CA . GLY A 1 87 ? -8.153 2.442 20.521 1.00 92.06 87 GLY A CA 1
ATOM 655 C C . GLY A 1 87 ? -8.222 2.965 19.097 1.00 92.06 87 GLY A C 1
ATOM 656 O O . GLY A 1 87 ? -8.876 3.968 18.815 1.00 92.06 87 GLY A O 1
ATOM 657 N N . PHE A 1 88 ? -7.548 2.260 18.199 1.00 94.62 88 PHE A N 1
ATOM 658 C CA . PHE A 1 88 ? -7.685 2.461 16.766 1.00 94.62 88 PHE A CA 1
ATOM 659 C C . PHE A 1 88 ? -8.659 1.435 16.204 1.00 94.62 88 PHE A C 1
ATOM 661 O O . PHE A 1 88 ? -8.494 0.234 16.413 1.00 94.62 88 PHE A O 1
ATOM 668 N N . MET A 1 89 ? -9.651 1.910 15.459 1.00 94.94 89 MET A N 1
ATOM 669 C CA . MET A 1 89 ? -10.496 1.060 14.633 1.00 94.94 89 MET A CA 1
ATOM 670 C C . MET A 1 89 ? -10.022 1.172 13.189 1.00 94.94 89 MET A C 1
ATOM 672 O O . MET A 1 89 ? -10.023 2.256 12.607 1.00 94.94 89 MET A O 1
ATOM 676 N N . VAL A 1 90 ? -9.603 0.048 12.624 1.00 91.75 90 VAL A N 1
ATOM 677 C CA . VAL A 1 90 ? -9.222 -0.072 11.222 1.00 91.75 90 VAL A CA 1
ATOM 678 C C . VAL A 1 90 ? -10.345 -0.804 10.506 1.00 91.75 90 VAL A C 1
ATOM 680 O O . VAL A 1 90 ? -10.703 -1.925 10.867 1.00 91.75 90 VAL A O 1
ATOM 683 N N . ILE A 1 91 ? -10.906 -0.147 9.497 1.00 94.56 91 ILE A N 1
ATOM 684 C CA . ILE A 1 91 ? -11.963 -0.688 8.648 1.00 94.56 91 ILE A CA 1
ATOM 685 C C . ILE A 1 91 ? -11.398 -0.736 7.233 1.00 94.56 91 ILE A C 1
ATOM 687 O O . ILE A 1 91 ? -10.999 0.294 6.690 1.00 94.56 91 ILE A O 1
ATOM 691 N N . LEU A 1 92 ? -11.331 -1.930 6.653 1.00 92.62 92 LEU A N 1
ATOM 692 C CA . LEU A 1 92 ? -10.795 -2.158 5.314 1.00 92.62 92 LEU A CA 1
ATOM 693 C C . LEU A 1 92 ? -11.858 -2.843 4.461 1.00 92.62 92 LEU A C 1
ATOM 695 O O . LEU A 1 92 ? -12.459 -3.834 4.869 1.00 92.62 92 LEU A O 1
ATOM 699 N N . TRP A 1 93 ? -12.075 -2.323 3.262 1.00 94.31 93 TRP A N 1
ATOM 700 C CA . TRP A 1 93 ? -12.927 -2.928 2.243 1.00 94.31 93 TRP A CA 1
ATOM 701 C C . TRP A 1 93 ? -12.342 -2.635 0.861 1.00 94.31 93 TRP A C 1
ATOM 703 O O . TRP A 1 93 ? -11.491 -1.755 0.708 1.00 94.31 93 TRP A O 1
ATOM 713 N N . GLN A 1 94 ? -12.796 -3.374 -0.150 1.00 90.94 94 GLN A N 1
ATOM 714 C CA . GLN A 1 94 ? -12.381 -3.175 -1.536 1.00 90.94 94 GLN A CA 1
ATOM 715 C C . GLN A 1 94 ? -13.468 -2.436 -2.326 1.00 90.94 94 GLN A C 1
ATOM 717 O O . GLN A 1 94 ? -14.626 -2.847 -2.325 1.00 90.94 94 GLN A O 1
ATOM 722 N N . ASP A 1 95 ? -13.079 -1.368 -3.026 1.00 90.31 95 ASP A N 1
ATOM 723 C CA . ASP A 1 95 ? -13.935 -0.637 -3.968 1.00 90.31 95 ASP A CA 1
ATOM 724 C C . ASP A 1 95 ? -13.682 -1.145 -5.397 1.00 90.31 95 ASP A C 1
ATOM 726 O O . ASP A 1 95 ? -12.618 -0.919 -5.983 1.00 90.31 95 ASP A O 1
ATOM 730 N N . GLN A 1 96 ? -14.659 -1.857 -5.964 1.00 87.06 96 GLN A N 1
ATOM 731 C CA . GLN A 1 96 ? -14.541 -2.430 -7.309 1.00 87.06 96 GLN A CA 1
ATOM 732 C C . GLN A 1 96 ? -14.757 -1.396 -8.418 1.00 87.06 96 GLN A C 1
ATOM 734 O O . GLN A 1 96 ? -14.214 -1.551 -9.514 1.00 87.06 96 GLN A O 1
ATOM 739 N N . VAL A 1 97 ? -15.511 -0.331 -8.137 1.00 83.44 97 VAL A N 1
ATOM 740 C CA . VAL A 1 97 ? -15.806 0.738 -9.102 1.00 83.44 97 VAL A CA 1
ATOM 741 C C . VAL A 1 97 ? -14.518 1.479 -9.472 1.00 83.44 97 VAL A C 1
ATOM 743 O O . VAL A 1 97 ? -14.367 1.942 -10.600 1.00 83.44 97 VAL A O 1
ATOM 746 N N . ARG A 1 98 ? -13.547 1.532 -8.552 1.00 72.69 98 ARG A N 1
ATOM 747 C CA . ARG A 1 98 ? -12.261 2.223 -8.750 1.00 72.69 98 ARG A CA 1
ATOM 748 C C . ARG A 1 98 ? -11.109 1.351 -9.229 1.00 72.69 98 ARG A C 1
ATOM 750 O O . ARG A 1 98 ? -10.159 1.884 -9.796 1.00 72.69 98 ARG A O 1
ATOM 757 N N . CYS A 1 99 ? -11.172 0.034 -9.040 1.00 63.19 99 CYS A N 1
ATOM 758 C CA . CYS A 1 99 ? -10.086 -0.866 -9.442 1.00 63.19 99 CYS A CA 1
ATOM 759 C C . CYS A 1 99 ? -10.028 -1.139 -10.958 1.00 63.19 99 CYS A C 1
ATOM 761 O O . CYS A 1 99 ? -8.958 -1.479 -11.463 1.00 63.19 99 CYS A O 1
ATOM 763 N N . SER A 1 100 ? -11.136 -0.992 -11.695 1.00 50.66 100 SER A N 1
ATOM 764 C CA . SER A 1 100 ? -11.226 -1.434 -13.102 1.00 50.66 100 SER A CA 1
ATOM 765 C C . SER A 1 100 ? -10.531 -0.511 -14.120 1.00 50.66 100 SER A C 1
ATOM 767 O O . SER A 1 100 ? -10.206 -0.951 -15.224 1.00 50.66 100 SER A O 1
ATOM 769 N N . GLY A 1 101 ? -10.222 0.736 -13.742 1.00 50.19 101 GLY A N 1
ATOM 770 C CA . GLY A 1 101 ? -9.490 1.695 -14.583 1.00 50.19 101 GLY A CA 1
ATOM 771 C C . GLY A 1 101 ? -7.976 1.460 -14.657 1.00 50.19 101 GLY A C 1
ATOM 772 O O . GLY A 1 101 ? -7.306 2.036 -15.509 1.00 50.19 101 GLY A O 1
ATOM 773 N N . SER A 1 102 ? -7.431 0.580 -13.814 1.00 47.25 102 SER A N 1
ATOM 774 C CA . SER A 1 102 ? -6.007 0.212 -13.802 1.00 47.25 102 SER A CA 1
ATOM 775 C C . SER A 1 102 ? -5.700 -0.960 -14.742 1.00 47.25 102 SER A C 1
ATOM 777 O O . SER A 1 102 ? -4.823 -1.777 -14.466 1.00 47.25 102 SER A O 1
ATOM 779 N N . SER A 1 103 ? -6.426 -1.074 -15.855 1.00 44.38 103 SER A N 1
ATOM 780 C CA . SER A 1 103 ? -6.090 -2.025 -16.914 1.00 44.38 103 SER A CA 1
ATOM 781 C C . SER A 1 103 ? -5.057 -1.387 -17.847 1.00 44.38 103 SER A C 1
ATOM 783 O O . SER A 1 103 ? -5.308 -0.353 -18.460 1.00 44.38 103 SER A O 1
ATOM 785 N N . SER A 1 104 ? -3.897 -2.036 -17.971 1.00 42.81 104 SER A N 1
ATOM 786 C CA . SER A 1 104 ? -2.794 -1.755 -18.910 1.00 42.81 104 SER A CA 1
ATOM 787 C C . SER A 1 104 ? -1.964 -0.477 -18.699 1.00 42.81 104 SER A C 1
ATOM 789 O O . SER A 1 104 ? -1.978 0.463 -19.483 1.00 42.81 104 SER A O 1
ATOM 791 N N . SER A 1 105 ? -1.057 -0.535 -17.727 1.00 34.66 105 SER A N 1
ATOM 792 C CA . SER A 1 105 ? 0.328 -0.120 -17.990 1.00 34.66 105 SER A CA 1
ATOM 793 C C . SER A 1 105 ? 1.287 -1.005 -17.200 1.00 34.66 105 SER A C 1
ATOM 795 O O . SER A 1 105 ? 1.904 -0.603 -16.219 1.00 34.66 105 SER A O 1
ATOM 797 N N . SER A 1 106 ? 1.457 -2.239 -17.680 1.00 35.34 106 SER A N 1
ATOM 798 C CA . SER A 1 106 ? 2.732 -2.941 -17.542 1.00 35.34 106 SER A CA 1
ATOM 799 C C . SER A 1 106 ? 3.779 -2.130 -18.310 1.00 35.34 106 SER A C 1
ATOM 801 O O . SER A 1 106 ? 4.129 -2.433 -19.449 1.00 35.34 106 SER A O 1
ATOM 803 N N . SER A 1 107 ? 4.220 -1.027 -17.714 1.00 32.84 107 SER A N 1
ATOM 804 C CA . SER A 1 107 ? 5.366 -0.265 -18.168 1.00 32.84 107 SER A CA 1
ATOM 805 C C . SER A 1 107 ? 6.598 -1.097 -17.834 1.00 32.84 107 SER A C 1
ATOM 807 O O . SER A 1 107 ? 7.244 -0.941 -16.799 1.00 32.84 107 SER A O 1
ATOM 809 N N . SER A 1 108 ? 6.916 -2.023 -18.740 1.00 36.59 108 SER A N 1
ATOM 810 C CA . SER A 1 108 ? 8.251 -2.581 -18.900 1.00 36.59 108 SER A CA 1
ATOM 811 C C . SER A 1 108 ? 9.199 -1.413 -19.159 1.00 36.59 108 SER A C 1
ATOM 813 O O . SER A 1 108 ? 9.444 -1.014 -20.298 1.00 36.59 108 SER A O 1
ATOM 815 N N . SER A 1 109 ? 9.652 -0.791 -18.074 1.00 35.16 109 SER A N 1
ATOM 816 C CA . SER A 1 109 ? 10.594 0.308 -18.120 1.00 35.16 109 SER A CA 1
ATOM 817 C C . SER A 1 109 ? 11.895 -0.232 -18.687 1.00 35.16 109 SER A C 1
ATOM 819 O O . SER A 1 109 ? 12.570 -1.047 -18.060 1.00 35.16 109 SER A O 1
ATOM 821 N N . SER A 1 110 ? 12.277 0.290 -19.852 1.00 41.75 110 SER A N 1
ATOM 822 C CA . SER A 1 110 ? 13.571 0.132 -20.533 1.00 41.75 110 SER A CA 1
ATOM 823 C C . SER A 1 110 ? 14.797 0.551 -19.696 1.00 41.75 110 SER A C 1
ATOM 825 O O . SER A 1 110 ? 15.883 0.742 -20.231 1.00 41.75 110 SER A O 1
ATOM 827 N N . SER A 1 111 ? 14.652 0.647 -18.375 1.00 43.75 111 SER A N 1
ATOM 828 C CA . SER A 1 111 ? 15.714 0.800 -17.388 1.00 43.75 111 SER A CA 1
ATOM 829 C C . SER A 1 111 ? 16.356 -0.543 -17.012 1.00 43.75 111 SER A C 1
ATOM 831 O O . SER A 1 111 ? 17.449 -0.561 -16.456 1.00 43.75 111 SER A O 1
ATOM 833 N N . SER A 1 112 ? 15.739 -1.677 -17.369 1.00 41.38 112 SER A N 1
ATOM 834 C CA . SER A 1 112 ? 16.332 -3.010 -17.185 1.00 41.38 112 SER A CA 1
ATOM 835 C C . SER A 1 112 ? 17.485 -3.275 -18.151 1.00 41.38 112 SER A C 1
ATOM 837 O O . SER A 1 112 ? 18.356 -4.073 -17.846 1.00 41.38 112 SER A O 1
ATOM 839 N N . ARG A 1 113 ? 17.539 -2.616 -19.315 1.00 41.31 113 ARG A N 1
ATOM 840 C CA . ARG A 1 113 ? 18.576 -2.908 -20.319 1.00 41.31 113 ARG A CA 1
ATOM 841 C C . ARG A 1 113 ? 19.939 -2.343 -19.933 1.00 41.31 113 ARG A C 1
ATOM 843 O O . ARG A 1 113 ? 20.926 -3.053 -20.043 1.00 41.31 113 ARG A O 1
ATOM 850 N N . VAL A 1 114 ? 19.998 -1.119 -19.410 1.00 43.66 114 VAL A N 1
ATOM 851 C CA . VAL A 1 114 ? 21.268 -0.535 -18.943 1.00 43.66 114 VAL A CA 1
ATOM 852 C C . VAL A 1 114 ? 21.699 -1.172 -17.624 1.00 43.66 114 VAL A C 1
ATOM 854 O O . VAL A 1 114 ? 22.866 -1.502 -17.468 1.00 43.66 114 VAL A O 1
ATOM 857 N N . VAL A 1 115 ? 20.766 -1.434 -16.703 1.00 44.66 115 VAL A N 1
ATOM 858 C CA . VAL A 1 115 ? 21.098 -2.029 -15.399 1.00 44.66 115 VAL A CA 1
ATOM 859 C C . VAL A 1 115 ? 21.510 -3.498 -15.534 1.00 44.66 115 VAL A C 1
ATOM 861 O O . VAL A 1 115 ? 22.492 -3.895 -14.918 1.00 44.66 115 VAL A O 1
ATOM 864 N N . VAL A 1 116 ? 20.857 -4.292 -16.392 1.00 47.59 116 VAL A N 1
ATOM 865 C CA . VAL A 1 116 ? 21.299 -5.672 -16.674 1.00 47.59 116 VAL A CA 1
ATOM 866 C C . VAL A 1 116 ? 22.649 -5.676 -17.384 1.00 47.59 116 VAL A C 1
ATOM 868 O O . VAL A 1 116 ? 23.475 -6.517 -17.058 1.00 47.59 116 VAL A O 1
ATOM 871 N N . VAL A 1 117 ? 22.924 -4.726 -18.286 1.00 48.34 117 VAL A N 1
ATOM 872 C CA . VAL A 1 117 ? 24.250 -4.615 -18.917 1.00 48.34 117 VAL A CA 1
ATOM 873 C C . VAL A 1 117 ? 25.316 -4.222 -17.892 1.00 48.34 117 VAL A C 1
ATOM 875 O O . VAL A 1 117 ? 26.359 -4.860 -17.850 1.00 48.34 117 VAL A O 1
ATOM 878 N N . VAL A 1 118 ? 25.061 -3.246 -17.017 1.00 50.53 118 VAL A N 1
ATOM 879 C CA . VAL A 1 118 ? 26.019 -2.833 -15.974 1.00 50.53 118 VAL A CA 1
ATOM 880 C C . VAL A 1 118 ? 26.269 -3.968 -14.975 1.00 50.53 118 VAL A C 1
ATOM 882 O O . VAL A 1 118 ? 27.421 -4.263 -14.671 1.00 50.53 118 VAL A O 1
ATOM 885 N N . ILE A 1 119 ? 25.220 -4.661 -14.521 1.00 54.34 119 ILE A N 1
ATOM 886 C CA . ILE A 1 119 ? 25.350 -5.826 -13.633 1.00 54.34 119 ILE A CA 1
ATOM 887 C C . ILE A 1 119 ? 26.083 -6.968 -14.345 1.00 54.34 119 ILE A C 1
ATOM 889 O O . ILE A 1 119 ? 26.991 -7.551 -13.762 1.00 54.34 119 ILE A O 1
ATOM 893 N N . ALA A 1 120 ? 25.755 -7.265 -15.606 1.00 57.62 120 ALA A N 1
ATOM 894 C CA . ALA A 1 120 ? 26.438 -8.299 -16.381 1.00 57.62 120 ALA A CA 1
ATOM 895 C C . ALA A 1 120 ? 27.927 -7.979 -16.566 1.00 57.62 120 ALA A C 1
ATOM 897 O O . ALA A 1 120 ? 28.762 -8.864 -16.404 1.00 57.62 120 ALA A O 1
ATOM 898 N N . VAL A 1 121 ? 28.279 -6.716 -16.827 1.00 54.22 121 VAL A N 1
ATOM 899 C CA . VAL A 1 121 ? 29.677 -6.274 -16.929 1.00 54.22 121 VAL A CA 1
ATOM 900 C C . VAL A 1 121 ? 30.395 -6.441 -15.589 1.00 54.22 121 VAL A C 1
ATOM 902 O O . VAL A 1 121 ? 31.484 -7.007 -15.563 1.00 54.22 121 VAL A O 1
ATOM 905 N N . ILE A 1 122 ? 29.785 -6.038 -14.469 1.00 62.84 122 ILE A N 1
ATOM 906 C CA . ILE A 1 122 ? 30.375 -6.213 -13.129 1.00 62.84 122 ILE A CA 1
ATOM 907 C C . ILE A 1 122 ? 30.579 -7.701 -12.812 1.00 62.84 122 ILE A C 1
ATOM 909 O O . ILE A 1 122 ? 31.650 -8.085 -12.346 1.00 62.84 122 ILE A O 1
ATOM 913 N N . VAL A 1 123 ? 29.594 -8.551 -13.110 1.00 66.00 123 VAL A N 1
ATOM 914 C CA . VAL A 1 123 ? 29.687 -10.004 -12.903 1.00 66.00 123 VAL A CA 1
ATOM 915 C C . VAL A 1 123 ? 30.817 -10.604 -13.738 1.00 66.00 123 VAL A C 1
ATOM 917 O O . VAL A 1 123 ? 31.604 -11.383 -13.206 1.00 66.00 123 VAL A O 1
ATOM 920 N N . VAL A 1 124 ? 30.945 -10.217 -15.010 1.00 62.41 124 VAL A N 1
ATOM 921 C CA . VAL A 1 124 ? 32.028 -10.686 -15.890 1.00 62.41 124 VAL A CA 1
ATOM 922 C C . VAL A 1 124 ? 33.395 -10.239 -15.366 1.00 62.41 124 VAL A C 1
ATOM 924 O O . VAL A 1 124 ? 34.311 -11.056 -15.307 1.00 62.41 124 VAL A O 1
ATOM 927 N N . VAL A 1 125 ? 33.535 -8.986 -14.920 1.00 65.06 125 VAL A N 1
ATOM 928 C CA . VAL A 1 125 ? 34.788 -8.471 -14.339 1.00 65.06 125 VAL A CA 1
ATOM 929 C C . VAL A 1 125 ? 35.174 -9.260 -13.088 1.00 65.06 125 VAL A C 1
ATOM 931 O O . VAL A 1 125 ? 36.317 -9.702 -12.972 1.00 65.06 125 VAL A O 1
ATOM 934 N N . VAL A 1 126 ? 34.227 -9.497 -12.178 1.00 68.62 126 VAL A N 1
ATOM 935 C CA . VAL A 1 126 ? 34.472 -10.284 -10.959 1.00 68.62 126 VAL A CA 1
ATOM 936 C C . VAL A 1 126 ? 34.868 -11.720 -11.307 1.00 68.62 126 VAL A C 1
ATOM 938 O O . VAL A 1 126 ? 35.825 -12.238 -10.734 1.00 68.62 126 VAL A O 1
ATOM 941 N N . LEU A 1 127 ? 34.198 -12.348 -12.277 1.00 69.50 127 LEU A N 1
ATOM 942 C CA . LEU A 1 127 ? 34.534 -13.699 -12.736 1.00 69.50 127 LEU A CA 1
ATOM 943 C C . LEU A 1 127 ? 35.964 -13.778 -13.277 1.00 69.50 127 LEU A C 1
ATOM 945 O O . LEU A 1 127 ? 36.704 -14.688 -12.908 1.00 69.50 127 LEU A O 1
ATOM 949 N N . VAL A 1 128 ? 36.375 -12.809 -14.099 1.00 69.94 128 VAL A N 1
ATOM 950 C CA . VAL A 1 128 ? 37.741 -12.759 -14.642 1.00 69.94 128 VAL A CA 1
ATOM 951 C C . VAL A 1 128 ? 38.766 -12.605 -13.521 1.00 69.94 128 VAL A C 1
ATOM 953 O O . VAL A 1 128 ? 39.752 -13.339 -13.502 1.00 69.94 128 VAL A O 1
ATOM 956 N N . VAL A 1 129 ? 38.526 -11.719 -12.550 1.00 68.69 129 VAL A N 1
ATOM 957 C CA . VAL A 1 129 ? 39.428 -11.537 -11.401 1.00 68.69 129 VAL A CA 1
ATOM 958 C C . VAL A 1 129 ? 39.553 -12.826 -10.586 1.00 68.69 129 VAL A C 1
ATOM 960 O O . VAL A 1 129 ? 40.665 -13.228 -10.249 1.00 68.69 129 VAL A O 1
ATOM 963 N N . VAL A 1 130 ? 38.442 -13.518 -10.318 1.00 64.75 130 VAL A N 1
ATOM 964 C CA . VAL A 1 130 ? 38.455 -14.799 -9.594 1.00 64.75 130 VAL A CA 1
ATOM 965 C C . VAL A 1 130 ? 39.252 -15.855 -10.361 1.00 64.75 130 VAL A C 1
ATOM 967 O O . VAL A 1 130 ? 40.089 -16.530 -9.764 1.00 64.75 130 VAL A O 1
ATOM 970 N N . VAL A 1 131 ? 39.055 -15.971 -11.678 1.00 68.19 131 VAL A N 1
ATOM 971 C CA . VAL A 1 131 ? 39.813 -16.914 -12.520 1.00 68.19 131 VAL A CA 1
ATOM 972 C C . VAL A 1 131 ? 41.310 -16.605 -12.472 1.00 68.19 131 VAL A C 1
ATOM 974 O O . VAL A 1 131 ? 42.107 -17.516 -12.265 1.00 68.19 131 VAL A O 1
ATOM 977 N N . VAL A 1 132 ? 41.700 -15.333 -12.587 1.00 65.31 132 VAL A N 1
ATOM 978 C CA . VAL A 1 132 ? 43.105 -14.904 -12.495 1.00 65.31 132 VAL A CA 1
ATOM 979 C C . VAL A 1 132 ? 43.715 -15.301 -11.150 1.00 65.31 132 VAL A C 1
ATOM 981 O O . VAL A 1 132 ? 44.791 -15.897 -11.120 1.00 65.31 132 VAL A O 1
ATOM 984 N N . VAL A 1 133 ? 43.021 -15.029 -10.043 1.00 63.91 133 VAL A N 1
ATOM 985 C CA . VAL A 1 133 ? 43.503 -15.369 -8.696 1.00 63.91 133 VAL A CA 1
ATOM 986 C C . VAL A 1 133 ? 43.669 -16.881 -8.541 1.00 63.91 133 VAL A C 1
ATOM 988 O O . VAL A 1 133 ? 44.703 -17.328 -8.050 1.00 63.91 133 VAL A O 1
ATOM 991 N N . VAL A 1 134 ? 42.703 -17.677 -9.007 1.00 63.78 134 VAL A N 1
ATOM 992 C CA . VAL A 1 134 ? 42.781 -19.146 -8.945 1.00 63.78 134 VAL A CA 1
ATOM 993 C C . VAL A 1 134 ? 43.975 -19.664 -9.742 1.00 63.78 134 VAL A C 1
ATOM 995 O O . VAL A 1 134 ? 44.737 -20.481 -9.228 1.00 63.78 134 VAL A O 1
ATOM 998 N N . VAL A 1 135 ? 44.186 -19.168 -10.963 1.00 63.16 135 VAL A N 1
ATOM 999 C CA . VAL A 1 135 ? 45.321 -19.591 -11.795 1.00 63.16 135 VAL A CA 1
ATOM 1000 C C . VAL A 1 135 ? 46.650 -19.227 -11.125 1.00 63.16 135 VAL A C 1
ATOM 1002 O O . VAL A 1 135 ? 47.537 -20.074 -11.048 1.00 63.16 135 VAL A O 1
ATOM 1005 N N . VAL A 1 136 ? 46.786 -18.015 -10.578 1.00 61.22 136 VAL A N 1
ATOM 1006 C CA . VAL A 1 136 ? 48.005 -17.596 -9.862 1.00 61.22 136 VAL A CA 1
ATOM 1007 C C . VAL A 1 136 ? 48.263 -18.488 -8.646 1.00 61.22 136 VAL A C 1
ATOM 1009 O O . VAL A 1 136 ? 49.384 -18.959 -8.469 1.00 61.22 136 VAL A O 1
ATOM 1012 N N . VAL A 1 137 ? 47.240 -18.781 -7.839 1.00 61.12 137 VAL A N 1
ATOM 1013 C CA . VAL A 1 137 ? 47.379 -19.636 -6.648 1.00 61.12 137 VAL A CA 1
ATOM 1014 C C . VAL A 1 137 ? 47.783 -21.064 -7.025 1.00 61.12 137 VAL A C 1
ATOM 1016 O O . VAL A 1 137 ? 48.665 -21.631 -6.384 1.00 61.12 137 VAL A O 1
ATOM 1019 N N . VAL A 1 138 ? 47.202 -21.636 -8.083 1.00 62.72 138 VAL A N 1
ATOM 1020 C CA . VAL A 1 138 ? 47.547 -22.990 -8.558 1.00 62.72 138 VAL A CA 1
ATOM 1021 C C . VAL A 1 138 ? 48.982 -23.049 -9.086 1.00 62.72 138 VAL A C 1
ATOM 1023 O O . VAL A 1 13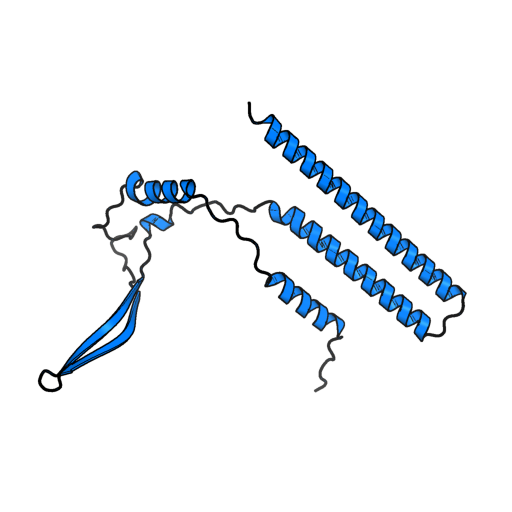8 ? 49.693 -24.022 -8.845 1.00 62.72 138 VAL A O 1
ATOM 1026 N N . VAL A 1 139 ? 49.440 -22.004 -9.771 1.00 58.50 139 VAL A N 1
ATOM 1027 C CA . VAL A 1 139 ? 50.770 -21.971 -10.399 1.00 58.50 139 VAL A CA 1
ATOM 1028 C C . VAL A 1 139 ? 51.867 -21.714 -9.370 1.00 58.50 139 VAL A C 1
ATOM 1030 O O . VAL 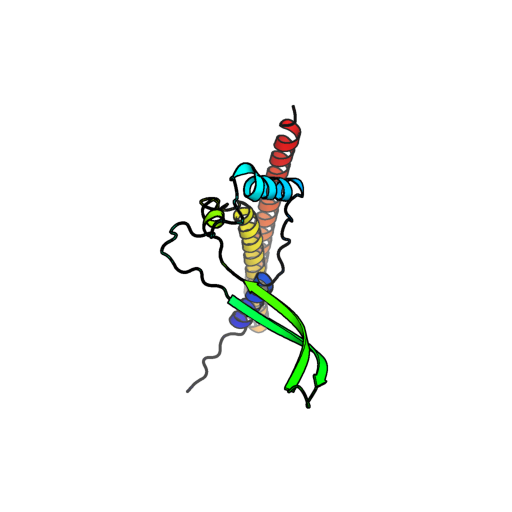A 1 139 ? 52.910 -22.366 -9.416 1.00 58.50 139 VAL A O 1
ATOM 1033 N N . VAL A 1 140 ? 51.617 -20.820 -8.410 1.00 56.69 140 VAL A N 1
ATOM 1034 C CA . VAL A 1 140 ? 52.542 -20.527 -7.304 1.00 56.69 140 VAL A CA 1
ATOM 1035 C C . VAL A 1 140 ? 52.568 -21.677 -6.289 1.00 56.69 140 VAL A C 1
ATOM 1037 O O . VAL A 1 140 ? 53.633 -22.008 -5.776 1.00 56.69 140 VAL A O 1
ATOM 1040 N N . GLY A 1 141 ? 51.429 -22.330 -6.032 1.00 58.25 141 GLY A N 1
ATOM 1041 C CA . GLY A 1 141 ? 51.341 -23.479 -5.124 1.00 58.25 141 GLY A CA 1
ATOM 1042 C C . GLY A 1 141 ? 51.815 -24.808 -5.724 1.00 58.25 141 GLY A C 1
ATOM 1043 O O . GLY A 1 141 ? 52.189 -25.708 -4.979 1.00 58.25 141 GLY A O 1
ATOM 1044 N N . GLY A 1 142 ? 51.813 -24.945 -7.055 1.00 60.81 142 GLY A N 1
ATOM 1045 C CA . GLY A 1 142 ? 52.086 -26.204 -7.759 1.00 60.81 142 GLY A CA 1
ATOM 1046 C C . GLY A 1 142 ? 53.531 -26.430 -8.217 1.00 60.81 142 GLY A C 1
ATOM 1047 O O . GLY A 1 142 ? 53.806 -27.466 -8.815 1.00 60.81 142 GLY A O 1
ATOM 1048 N N . GLY A 1 143 ? 54.456 -25.491 -7.984 1.00 54.72 143 GLY A N 1
ATOM 1049 C CA . GLY A 1 143 ? 55.869 -25.660 -8.362 1.00 54.72 143 GLY A CA 1
ATOM 1050 C C . GLY A 1 143 ? 56.119 -25.741 -9.877 1.00 54.72 143 GLY A C 1
ATOM 1051 O O . GLY A 1 143 ? 57.035 -26.433 -10.319 1.00 54.72 143 GLY A O 1
ATOM 1052 N N . GLY A 1 144 ? 55.301 -25.066 -10.691 1.00 54.91 144 GLY A N 1
ATOM 1053 C CA . GLY A 1 144 ? 55.484 -25.026 -12.144 1.00 54.91 144 GLY A CA 1
ATOM 1054 C C . GLY A 1 144 ? 56.748 -24.254 -12.538 1.00 54.91 144 GLY A C 1
ATOM 1055 O O . GLY A 1 144 ? 56.952 -23.125 -12.098 1.00 54.91 144 GLY A O 1
ATOM 1056 N N . GLY A 1 145 ? 57.597 -24.846 -13.383 1.00 58.34 145 GLY A N 1
ATOM 1057 C CA . GLY A 1 145 ? 58.793 -24.183 -13.915 1.00 58.34 145 GLY A CA 1
ATOM 1058 C C . GLY A 1 145 ? 58.479 -22.889 -14.684 1.00 58.34 145 GLY A C 1
ATOM 1059 O O . GLY A 1 145 ? 57.343 -22.652 -15.093 1.00 58.34 145 GLY A O 1
ATOM 1060 N N . VAL A 1 146 ? 59.510 -22.067 -14.919 1.00 55.59 146 VAL A N 1
ATOM 1061 C CA . VAL A 1 146 ? 59.443 -20.691 -15.472 1.00 55.59 146 VAL A CA 1
ATOM 1062 C C . VAL A 1 146 ? 58.503 -20.546 -16.683 1.00 55.59 146 VAL A C 1
ATOM 1064 O O . VAL A 1 146 ? 57.811 -19.542 -16.805 1.00 55.59 146 VAL A O 1
ATOM 1067 N N . VAL A 1 147 ? 58.402 -21.567 -17.540 1.00 53.84 147 VAL A N 1
ATOM 1068 C CA . VAL A 1 147 ? 57.512 -21.580 -18.716 1.00 53.84 147 VAL A CA 1
ATOM 1069 C C . VAL A 1 147 ? 56.023 -21.518 -18.336 1.00 53.84 147 VAL A C 1
ATOM 1071 O O . VAL A 1 147 ? 55.265 -20.795 -18.975 1.00 53.84 147 VAL A O 1
ATOM 1074 N N . VAL A 1 148 ? 55.596 -22.209 -17.273 1.00 58.97 148 VAL A N 1
ATOM 1075 C CA . VAL A 1 148 ? 54.197 -22.197 -16.799 1.00 58.97 148 VAL A CA 1
ATOM 1076 C C . VAL A 1 148 ? 53.841 -20.824 -16.235 1.00 58.97 148 VAL A C 1
ATOM 1078 O O . VAL A 1 148 ? 52.764 -20.303 -16.512 1.00 58.97 148 VAL A O 1
ATOM 1081 N N . ILE A 1 149 ? 54.777 -20.200 -15.518 1.00 59.50 149 ILE A N 1
ATOM 1082 C CA . ILE A 1 149 ? 54.611 -18.848 -14.977 1.00 59.50 149 ILE A CA 1
ATOM 1083 C C . ILE A 1 149 ? 54.474 -17.835 -16.120 1.00 59.50 149 ILE A C 1
ATOM 1085 O O . ILE A 1 149 ? 53.562 -17.014 -16.094 1.00 59.50 149 ILE A O 1
ATOM 1089 N N . VAL A 1 150 ? 55.313 -17.922 -17.160 1.00 58.56 150 VAL A N 1
ATOM 1090 C CA . VAL A 1 150 ? 55.229 -17.025 -18.326 1.00 58.56 150 VAL A CA 1
ATOM 1091 C C . VAL A 1 150 ? 53.899 -17.192 -19.063 1.00 58.56 150 VAL A C 1
ATOM 1093 O O . VAL A 1 150 ? 53.250 -16.192 -19.357 1.00 58.56 150 VAL A O 1
ATOM 1096 N N . VAL A 1 151 ? 53.443 -18.425 -19.310 1.00 63.09 151 VAL A N 1
ATOM 1097 C CA . VAL A 1 151 ? 52.148 -18.672 -19.974 1.00 63.09 151 VAL A CA 1
ATOM 1098 C C . VAL A 1 151 ? 50.994 -18.100 -19.151 1.00 63.09 151 VAL A C 1
ATOM 1100 O O . VAL A 1 151 ? 50.107 -17.453 -19.699 1.00 63.09 151 VAL A O 1
ATOM 1103 N N . VAL A 1 152 ? 51.026 -18.272 -17.833 1.00 64.56 152 VAL A N 1
ATOM 1104 C CA . VAL A 1 152 ? 49.996 -17.752 -16.928 1.00 64.56 152 VAL A CA 1
ATOM 1105 C C . VAL A 1 152 ? 49.986 -16.232 -16.919 1.00 64.56 152 VAL A C 1
ATOM 1107 O O . VAL A 1 152 ? 48.923 -15.639 -17.062 1.00 64.56 152 VAL A O 1
ATOM 1110 N N . VAL A 1 153 ? 51.151 -15.593 -16.823 1.00 68.94 153 VAL A N 1
ATOM 1111 C CA . VAL A 1 153 ? 51.258 -14.131 -16.887 1.00 68.94 153 VAL A CA 1
ATOM 1112 C C . VAL A 1 153 ? 50.725 -13.616 -18.223 1.00 68.94 153 VAL A C 1
ATOM 1114 O O . VAL A 1 153 ? 49.948 -12.667 -18.231 1.00 68.94 153 VAL A O 1
ATOM 1117 N N . VAL A 1 154 ? 51.056 -14.268 -1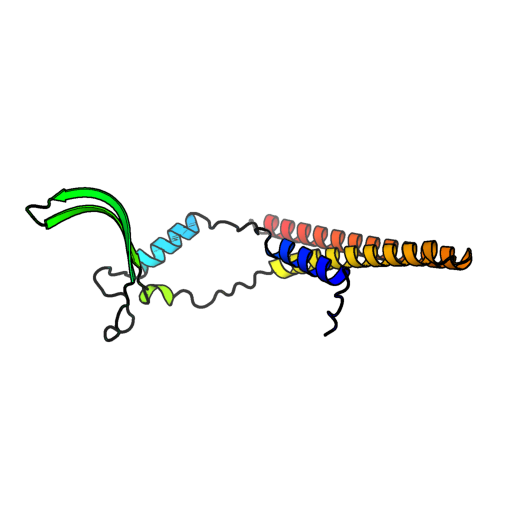9.341 1.00 67.75 154 VAL A N 1
ATOM 1118 C CA . VAL A 1 154 ? 50.528 -13.898 -20.663 1.00 67.75 154 VAL A CA 1
ATOM 1119 C C . VAL A 1 154 ? 49.004 -14.042 -20.709 1.00 67.75 154 VAL A C 1
ATOM 1121 O O . VAL A 1 154 ? 48.330 -13.119 -21.155 1.00 67.75 154 VAL A O 1
ATOM 1124 N N . VAL A 1 155 ? 48.436 -15.138 -20.196 1.00 70.31 155 VAL A N 1
ATOM 1125 C CA . VAL A 1 155 ? 46.975 -15.339 -20.147 1.00 70.31 155 VAL A CA 1
ATOM 1126 C C . VAL A 1 155 ? 46.298 -14.280 -19.276 1.00 70.31 155 VAL A C 1
ATOM 1128 O O . VAL A 1 155 ? 45.288 -13.709 -19.683 1.00 70.31 155 VAL A O 1
ATOM 1131 N N . VAL A 1 156 ? 46.865 -13.962 -18.110 1.00 71.25 156 VAL A N 1
ATOM 1132 C CA . VAL A 1 156 ? 46.346 -12.913 -17.221 1.00 71.25 156 VAL A CA 1
ATOM 1133 C C . VAL A 1 156 ? 46.394 -11.552 -17.909 1.00 71.25 156 VAL A C 1
ATOM 1135 O O . VAL A 1 156 ? 45.400 -10.832 -17.891 1.00 71.25 156 VAL A O 1
ATOM 1138 N N . VAL A 1 157 ? 47.503 -11.209 -18.567 1.00 71.00 157 VAL A N 1
ATOM 1139 C CA . VAL A 1 157 ? 47.636 -9.946 -19.308 1.00 71.00 157 VAL A CA 1
ATOM 1140 C C . VAL A 1 157 ? 46.612 -9.872 -20.440 1.00 71.00 157 VAL A C 1
ATOM 1142 O O . VAL A 1 157 ? 45.939 -8.854 -20.573 1.00 71.00 157 VAL A O 1
ATOM 1145 N N . VAL A 1 158 ? 46.423 -10.946 -21.211 1.00 73.50 158 VAL A N 1
ATOM 1146 C CA . VAL A 1 158 ? 45.420 -10.992 -22.289 1.00 73.50 158 VAL A CA 1
ATOM 1147 C C . VAL A 1 158 ? 44.003 -10.821 -21.737 1.00 73.50 158 VAL A C 1
ATOM 1149 O O . VAL A 1 158 ? 43.218 -10.061 -22.304 1.00 73.50 158 VAL A O 1
ATOM 1152 N N . LEU A 1 159 ? 43.678 -11.461 -20.611 1.00 74.00 159 LEU A N 1
ATOM 1153 C CA . LEU A 1 159 ? 42.375 -11.314 -19.958 1.00 74.00 159 LEU A CA 1
ATOM 1154 C C . LEU A 1 159 ? 42.153 -9.894 -19.429 1.00 74.00 159 LEU A C 1
ATOM 1156 O O . LEU A 1 159 ? 41.083 -9.327 -19.638 1.00 74.00 159 LEU A O 1
ATOM 1160 N N . VAL A 1 160 ? 43.160 -9.296 -18.792 1.00 76.12 160 VAL A N 1
ATOM 1161 C CA . VAL A 1 160 ? 43.090 -7.911 -18.306 1.00 76.12 160 VAL A CA 1
ATOM 1162 C C . VAL A 1 160 ? 42.896 -6.948 -19.475 1.00 76.12 160 VAL A C 1
ATOM 1164 O O . VAL A 1 160 ? 42.010 -6.099 -19.416 1.00 76.12 160 VAL A O 1
ATOM 1167 N N . VAL A 1 161 ? 43.650 -7.108 -20.565 1.00 73.88 161 VAL A N 1
ATOM 1168 C CA . VAL A 1 161 ? 43.494 -6.283 -21.772 1.00 73.88 161 VAL A CA 1
ATOM 1169 C C . VAL A 1 161 ? 42.093 -6.448 -22.363 1.00 73.88 161 VAL A C 1
ATOM 1171 O O . VAL A 1 161 ? 41.448 -5.446 -22.663 1.00 73.88 161 VAL A O 1
ATOM 1174 N N . ALA A 1 162 ? 41.576 -7.675 -22.470 1.00 75.88 162 ALA A N 1
ATOM 1175 C CA . ALA A 1 162 ? 40.225 -7.921 -22.971 1.00 75.88 162 ALA A CA 1
ATOM 1176 C C . ALA A 1 162 ? 39.156 -7.231 -22.106 1.00 75.88 162 ALA A C 1
ATOM 1178 O O . ALA A 1 162 ? 38.256 -6.583 -22.641 1.00 75.88 162 ALA A O 1
ATOM 1179 N N . VAL A 1 163 ? 39.283 -7.297 -20.777 1.00 76.56 163 VAL A N 1
ATOM 1180 C CA . VAL A 1 163 ? 38.377 -6.600 -19.851 1.00 76.56 163 VAL A CA 1
ATOM 1181 C C . VAL A 1 163 ? 38.469 -5.087 -20.020 1.00 76.56 163 VAL A C 1
ATOM 1183 O O . VAL A 1 163 ? 37.436 -4.429 -20.120 1.00 76.56 163 VAL A O 1
ATOM 1186 N N . VAL A 1 164 ? 39.678 -4.526 -20.099 1.00 76.19 164 VAL A N 1
ATOM 1187 C CA . VAL A 1 164 ? 39.876 -3.082 -20.298 1.00 76.19 164 VAL A CA 1
ATOM 1188 C C . VAL A 1 164 ? 39.228 -2.622 -21.604 1.00 76.19 164 VAL A C 1
ATOM 1190 O O . VAL A 1 164 ? 38.514 -1.621 -21.599 1.00 76.19 164 VAL A O 1
ATOM 1193 N N . VAL A 1 165 ? 39.387 -3.371 -22.700 1.00 76.00 165 VAL A N 1
ATOM 1194 C CA . VAL A 1 165 ? 38.733 -3.053 -23.980 1.00 76.00 165 VAL A CA 1
ATOM 1195 C C . VAL A 1 165 ? 37.211 -3.070 -23.837 1.00 76.00 165 VAL A C 1
ATOM 1197 O O . VAL A 1 165 ? 36.553 -2.125 -24.268 1.00 76.00 165 VAL A O 1
ATOM 1200 N N . VAL A 1 166 ? 36.639 -4.092 -23.192 1.00 77.25 166 VAL A N 1
ATOM 1201 C CA . VAL A 1 166 ? 35.185 -4.172 -22.970 1.00 77.25 166 VAL A CA 1
ATOM 1202 C C . VAL A 1 166 ? 34.689 -2.985 -22.142 1.00 77.25 166 VAL A C 1
ATOM 1204 O O . VAL A 1 166 ? 33.697 -2.360 -22.513 1.00 77.25 166 VAL A O 1
ATOM 1207 N N . VAL A 1 167 ? 35.390 -2.624 -21.065 1.00 75.06 167 VAL A N 1
ATOM 1208 C CA . VAL A 1 167 ? 35.032 -1.471 -20.225 1.00 75.06 167 VAL A CA 1
ATOM 1209 C C . VAL A 1 167 ? 35.072 -0.175 -21.034 1.00 75.06 167 VAL A C 1
ATOM 1211 O O . VAL A 1 167 ? 34.115 0.595 -20.984 1.00 75.06 167 VAL A O 1
ATOM 1214 N N . VAL A 1 168 ? 36.127 0.052 -21.822 1.00 75.00 168 VAL A N 1
ATOM 1215 C CA . VAL A 1 168 ? 36.247 1.249 -22.670 1.00 75.00 168 VAL A CA 1
ATOM 1216 C C . VAL A 1 168 ? 35.103 1.319 -23.681 1.00 75.00 168 VAL A C 1
ATOM 1218 O O . VAL A 1 168 ? 34.469 2.365 -23.805 1.00 75.00 168 VAL A O 1
ATOM 1221 N N . VAL A 1 169 ? 34.779 0.211 -24.354 1.00 75.06 169 VAL A N 1
ATOM 1222 C CA . VAL A 1 169 ? 33.663 0.157 -25.312 1.00 75.06 169 VAL A CA 1
ATOM 1223 C C . VAL A 1 169 ? 32.336 0.486 -24.626 1.00 75.06 169 VAL A C 1
ATOM 1225 O O . VAL A 1 169 ? 31.565 1.293 -25.142 1.00 75.06 169 VAL A O 1
ATOM 1228 N N . VAL A 1 170 ? 32.079 -0.076 -23.444 1.00 72.62 170 VAL A N 1
ATOM 1229 C CA . VAL A 1 170 ? 30.851 0.199 -22.682 1.00 72.62 170 VAL A CA 1
ATOM 1230 C C . VAL A 1 170 ? 30.769 1.673 -22.285 1.00 72.62 170 VAL A C 1
ATOM 1232 O O . VAL A 1 170 ? 29.724 2.293 -22.481 1.00 72.62 170 VAL A O 1
ATOM 1235 N N . VAL A 1 171 ? 31.859 2.259 -21.782 1.00 74.06 171 VAL A N 1
ATOM 1236 C CA . VAL A 1 171 ? 31.903 3.683 -21.416 1.00 74.06 171 VAL A CA 1
ATOM 1237 C C . VAL A 1 171 ? 31.609 4.562 -22.631 1.00 74.06 171 VAL A C 1
ATOM 1239 O O . VAL A 1 171 ? 30.777 5.463 -22.536 1.00 74.06 171 VAL A O 1
ATOM 1242 N N . VAL A 1 172 ? 32.216 4.273 -23.785 1.00 73.00 172 VAL A N 1
ATOM 1243 C CA . VAL A 1 172 ? 31.961 5.018 -25.028 1.00 73.00 172 VAL A CA 1
ATOM 1244 C C . VAL A 1 172 ? 30.488 4.930 -25.426 1.00 73.00 172 VAL A C 1
ATOM 1246 O O . VAL A 1 172 ? 29.874 5.957 -25.708 1.00 73.00 172 VAL A O 1
ATOM 1249 N N . VAL A 1 173 ? 29.887 3.738 -25.391 1.00 71.38 173 VAL A N 1
ATOM 1250 C CA . VAL A 1 173 ? 28.464 3.553 -25.727 1.00 71.38 173 VAL A CA 1
ATOM 1251 C C . VAL A 1 173 ? 27.557 4.340 -24.777 1.00 71.38 173 VAL A C 1
ATOM 1253 O O . VAL A 1 173 ? 26.615 4.988 -25.234 1.00 71.38 173 VAL A O 1
ATOM 1256 N N . VAL A 1 174 ? 27.847 4.336 -23.473 1.00 71.75 174 VAL A N 1
ATOM 1257 C CA . VAL A 1 174 ? 27.068 5.086 -22.474 1.00 71.75 174 VAL A CA 1
ATOM 1258 C C . VAL A 1 174 ? 27.188 6.593 -22.696 1.00 71.75 174 VAL A C 1
ATOM 1260 O O . VAL A 1 174 ? 26.173 7.289 -22.671 1.00 71.75 174 VAL A O 1
ATOM 1263 N N . VAL A 1 175 ? 28.394 7.102 -22.957 1.00 72.69 175 VAL A N 1
ATOM 1264 C CA . VAL A 1 175 ? 28.616 8.530 -23.234 1.00 72.69 175 VAL A CA 1
ATOM 1265 C C . VAL A 1 175 ? 27.888 8.951 -24.509 1.00 72.69 175 VAL A C 1
ATOM 1267 O O . VAL A 1 175 ? 27.184 9.958 -24.499 1.00 72.69 175 VAL A O 1
ATOM 1270 N N . VAL A 1 176 ? 27.979 8.164 -25.585 1.00 72.06 176 VAL A N 1
ATOM 1271 C CA . VAL A 1 176 ? 27.265 8.441 -26.843 1.00 72.06 176 VAL A CA 1
ATOM 1272 C C . VAL A 1 176 ? 25.752 8.446 -26.622 1.00 72.06 176 VAL A C 1
ATOM 1274 O O . VAL A 1 176 ? 25.074 9.377 -27.054 1.00 72.06 176 VAL A O 1
ATOM 1277 N N . ALA A 1 177 ? 25.216 7.463 -25.897 1.00 67.94 177 ALA A N 1
ATOM 1278 C CA . ALA A 1 177 ? 23.795 7.418 -25.567 1.00 67.94 177 ALA A CA 1
ATOM 1279 C C . ALA A 1 177 ? 23.358 8.639 -24.738 1.00 67.94 177 ALA A C 1
ATOM 1281 O O . ALA A 1 177 ? 22.327 9.242 -25.034 1.00 67.94 177 ALA A O 1
ATOM 1282 N N . ALA A 1 178 ? 24.154 9.047 -23.745 1.00 69.06 178 ALA A N 1
ATOM 1283 C CA . ALA A 1 178 ? 23.875 10.225 -22.927 1.00 69.06 178 ALA A CA 1
ATOM 1284 C C . ALA A 1 178 ? 23.879 11.519 -23.756 1.00 69.06 178 ALA A C 1
ATOM 1286 O O . ALA A 1 178 ? 22.983 12.347 -23.593 1.00 69.06 178 ALA A O 1
ATOM 1287 N N . VAL A 1 179 ? 24.831 11.674 -24.682 1.00 71.62 179 VAL A N 1
ATOM 1288 C CA . VAL A 1 179 ? 24.897 12.826 -25.595 1.00 71.62 179 VAL A CA 1
ATOM 1289 C C . VAL A 1 179 ? 23.681 12.866 -26.523 1.00 71.62 179 VAL A C 1
ATOM 1291 O O . VAL A 1 179 ? 23.094 13.931 -26.696 1.00 71.62 179 VAL A O 1
ATOM 1294 N N . ILE A 1 180 ? 23.254 11.723 -27.071 1.00 69.25 180 ILE A N 1
ATOM 1295 C CA . ILE A 1 180 ? 22.052 11.640 -27.918 1.00 69.25 180 ILE A CA 1
ATOM 1296 C C . ILE A 1 180 ? 20.801 12.028 -27.121 1.00 69.25 180 ILE A C 1
ATOM 1298 O O . ILE A 1 180 ? 19.998 12.830 -27.593 1.00 69.25 180 ILE A O 1
ATOM 1302 N N . ILE A 1 181 ? 20.646 11.507 -25.900 1.00 68.62 181 ILE A N 1
ATOM 1303 C CA . ILE A 1 181 ? 19.510 11.844 -25.030 1.00 68.62 181 ILE A CA 1
ATOM 1304 C C . ILE A 1 181 ? 19.510 13.342 -24.708 1.00 68.62 181 ILE A C 1
ATOM 1306 O O . ILE A 1 181 ? 18.469 13.986 -24.816 1.00 68.62 181 ILE A O 1
ATOM 1310 N N . LEU A 1 182 ? 20.668 13.914 -24.366 1.00 69.56 182 LEU A N 1
ATOM 1311 C CA . LEU A 1 182 ? 20.799 15.343 -24.085 1.00 69.56 182 LEU A CA 1
ATOM 1312 C C . LEU A 1 182 ? 20.438 16.190 -25.315 1.00 69.56 182 LEU A C 1
ATOM 1314 O O . LEU A 1 182 ? 19.692 17.157 -25.189 1.00 69.56 182 LEU A O 1
ATOM 1318 N N . ALA A 1 183 ? 20.905 15.804 -26.505 1.00 69.25 183 ALA A N 1
ATOM 1319 C CA . ALA A 1 183 ? 20.590 16.493 -27.754 1.00 69.25 183 ALA A CA 1
ATOM 1320 C C . ALA A 1 183 ? 19.088 16.453 -28.084 1.00 69.25 183 ALA A C 1
ATOM 1322 O O . ALA A 1 183 ? 18.534 17.460 -28.519 1.00 69.25 183 ALA A O 1
ATOM 1323 N N . VAL A 1 184 ? 18.407 15.331 -27.827 1.00 68.75 184 VAL A N 1
ATOM 1324 C CA . VAL A 1 184 ? 16.951 15.204 -28.017 1.00 68.75 184 VAL A CA 1
ATOM 1325 C C . VAL A 1 184 ? 16.177 16.047 -26.999 1.00 68.75 184 VAL A C 1
ATOM 1327 O O . VAL A 1 184 ? 15.231 16.739 -27.369 1.00 68.75 184 VAL A O 1
ATOM 1330 N N . VAL A 1 185 ? 16.591 16.041 -25.729 1.00 67.94 185 VAL A N 1
ATOM 1331 C CA . VAL A 1 185 ? 15.933 16.811 -24.657 1.00 67.94 185 VAL A CA 1
ATOM 1332 C C . VAL A 1 185 ? 16.110 18.320 -24.852 1.00 67.94 185 VAL A C 1
ATOM 1334 O O . VAL A 1 185 ? 15.169 19.076 -24.631 1.00 67.94 185 VAL A O 1
ATOM 1337 N N . VAL A 1 186 ? 17.288 18.765 -25.295 1.00 68.19 186 VAL A N 1
ATOM 1338 C CA . VAL A 1 186 ? 17.574 20.187 -25.548 1.00 68.19 186 VAL A CA 1
ATOM 1339 C C . VAL A 1 186 ? 17.009 20.649 -26.900 1.00 68.19 186 VAL A C 1
ATOM 1341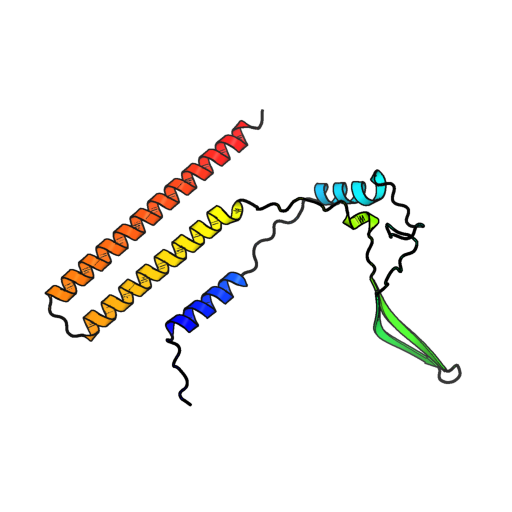 O O . VAL A 1 186 ? 16.599 21.799 -27.032 1.00 68.19 186 VAL A O 1
ATOM 1344 N N . GLY A 1 187 ? 16.938 19.765 -27.901 1.00 58.75 187 GLY A N 1
ATOM 1345 C CA . GLY A 1 187 ? 16.404 20.068 -29.234 1.00 58.75 187 GLY A CA 1
ATOM 1346 C C . GLY A 1 187 ? 14.874 20.056 -29.342 1.00 58.75 187 GLY A C 1
ATOM 1347 O O . GLY A 1 187 ? 14.336 20.733 -30.212 1.00 58.75 187 GLY A O 1
ATOM 1348 N N . GLY A 1 188 ? 14.167 19.334 -28.465 1.00 51.41 188 GLY A N 1
ATOM 1349 C CA . GLY A 1 188 ? 12.698 19.226 -28.458 1.00 51.41 188 GLY A CA 1
ATOM 1350 C C . GLY A 1 188 ? 11.950 20.344 -27.716 1.00 51.41 188 GLY A C 1
ATOM 1351 O O . GLY A 1 188 ? 10.744 20.237 -27.523 1.00 51.41 188 GLY A O 1
ATOM 1352 N N . GLY A 1 189 ? 12.653 21.388 -27.263 1.00 46.91 189 GLY A N 1
ATOM 1353 C CA . GLY A 1 189 ? 12.097 22.533 -26.528 1.00 46.91 189 GLY A CA 1
ATOM 1354 C C . GLY A 1 189 ? 11.767 23.759 -27.390 1.00 46.91 189 GLY A C 1
ATOM 1355 O O . GLY A 1 189 ? 11.919 24.882 -26.908 1.00 46.91 189 GLY A O 1
ATOM 1356 N N . LYS A 1 190 ? 11.374 23.567 -28.653 1.00 41.97 190 LYS A N 1
ATOM 1357 C CA . LYS A 1 190 ? 10.878 24.617 -29.556 1.00 41.97 190 LYS A CA 1
ATOM 1358 C C . LYS A 1 190 ? 9.508 24.251 -30.098 1.00 41.97 190 LYS A C 1
ATOM 1360 O O . LYS A 1 190 ? 9.357 23.083 -30.514 1.00 41.97 190 LYS A O 1
#

Secondary structure (DSSP, 8-state):
-------HHHHHHHHHHHHHHSS-----PPPHHHHHHHHHIIIIITT--TTS-S-SSTTS---EEEEEEEEEEEEEETTTTEEEEEEEEEEEE--HHHHTT--------TTHHHHHHHHHHHHHHHHHHHHHHHHHHHHHHTT--HHHHHHHHHHHHHHHHHHHHHHHHHHHHHHHHHHHHHHHHHHT--

Organism: NCBI:txid1093978

Foldseek 3Di:
DDDDDDDVVVVVVVVVVVVVVPPDDPDDDDDPVVVVVLVCVQDPVLPDDPVDDLDPDPPDDWDKDKDKAWDAWPDQDPVVRDTDTDIDIDIDTDRPSPPPVPPDDPPPDPPCVLVVVVVVLVVLVVVLVVVLVVLVCCCVVVPDPPVSVVVSVVVNVVSVVVSVVVVVVSVVVVVVVVVVVVCCVVVVPD